Protein AF-A0A0S8FH98-F1 (afdb_monomer)

pLDDT: mean 78.61, std 20.21, range [34.41, 97.94]

Foldseek 3Di:
DDDDDDDDDDDDDDDDDDDDDPDDPDDPPPPPCPPVNVVVVVVVVVVVVVVVVVVVVVVVLVVQQVVLVVVVVVLVVVLVVLVVVLVVLVVVLVVLVVVLVVCVVVVVVVSNVVSVVVNVVSVVVNVVSVVVNVCSVPDDRRDRDDDPPPPDQLVVVLVVDDVLVSVLSVVCVVCRPDPVSVVQLVVQLVVCVVVVHDPSDPVSSVSSCVSSVVPPPDPDPDPDPVPCPVPPPPPDPDDPDDDDDPDDDDDPDDDPPDQDDDPVLCVVCVVVVHDSVVSSVVVVVCVVVVVDD

Radius of gyration: 42.99 Å; Cα contacts (8 Å, |Δi|>4): 123; chains: 1; bounding box: 102×107×110 Å

Structure (mmCIF, N/CA/C/O backbone):
data_AF-A0A0S8FH98-F1
#
_entry.id   AF-A0A0S8FH98-F1
#
loop_
_atom_site.group_PDB
_atom_site.id
_atom_site.type_symbol
_atom_site.label_atom_id
_atom_site.label_alt_id
_atom_site.label_comp_id
_atom_site.label_asym_id
_atom_site.label_entity_id
_atom_site.label_seq_id
_atom_site.pdbx_PDB_ins_code
_atom_site.Cartn_x
_atom_site.Cartn_y
_atom_site.Cartn_z
_atom_site.occupancy
_atom_site.B_iso_or_equiv
_atom_site.auth_seq_id
_atom_site.auth_comp_id
_atom_site.auth_asym_id
_atom_site.auth_atom_id
_atom_site.pdbx_PDB_model_num
ATOM 1 N N . MET A 1 1 ? -64.129 -45.964 -19.866 1.00 37.94 1 MET A N 1
ATOM 2 C CA . MET A 1 1 ? -64.693 -47.322 -19.752 1.00 37.94 1 MET A CA 1
ATOM 3 C C . MET A 1 1 ? -63.729 -48.129 -18.905 1.00 37.94 1 MET A C 1
ATOM 5 O O . MET A 1 1 ? -62.560 -48.126 -19.267 1.00 37.94 1 MET A O 1
ATOM 9 N N . SER A 1 2 ? -64.250 -48.740 -17.828 1.00 41.12 2 SER A N 1
ATOM 10 C CA . SER A 1 2 ? -63.750 -49.928 -17.091 1.00 41.12 2 SER A CA 1
ATOM 11 C C . SER A 1 2 ? -62.326 -49.856 -16.512 1.00 41.12 2 SER A C 1
ATOM 13 O O . SER A 1 2 ? -61.362 -49.784 -17.261 1.00 41.12 2 SER A O 1
ATOM 15 N N . ASP A 1 3 ? -62.140 -49.691 -15.200 1.00 40.44 3 ASP A N 1
ATOM 16 C CA . ASP A 1 3 ? -62.320 -50.664 -14.094 1.00 40.44 3 ASP A CA 1
ATOM 17 C C . ASP A 1 3 ? -61.461 -51.940 -14.184 1.00 40.44 3 ASP A C 1
ATOM 19 O O . ASP A 1 3 ? -61.439 -52.617 -15.211 1.00 40.44 3 ASP A O 1
ATOM 23 N N . THR A 1 4 ? -60.855 -52.242 -13.020 1.00 44.31 4 THR A N 1
ATOM 24 C CA . THR A 1 4 ? -60.548 -53.567 -12.433 1.00 44.31 4 THR A CA 1
ATOM 25 C C . THR A 1 4 ? -59.055 -53.916 -12.219 1.00 44.31 4 THR A C 1
ATOM 27 O O . THR A 1 4 ? -58.378 -54.425 -13.102 1.00 44.31 4 THR A O 1
ATOM 30 N N . GLU A 1 5 ? -58.585 -53.620 -10.991 1.00 42.84 5 GLU A N 1
ATOM 31 C CA . GLU A 1 5 ? -58.155 -54.596 -9.953 1.00 42.84 5 GLU A CA 1
ATOM 32 C C . GLU A 1 5 ? -56.956 -55.537 -10.232 1.00 42.84 5 GLU A C 1
ATOM 34 O O . GLU A 1 5 ? -56.989 -56.326 -11.167 1.00 42.84 5 GLU A O 1
ATOM 39 N N . ASN A 1 6 ? -55.927 -55.536 -9.358 1.00 36.91 6 ASN A N 1
ATOM 40 C CA . ASN A 1 6 ? -55.654 -56.622 -8.384 1.00 36.91 6 ASN A CA 1
ATOM 41 C C . ASN A 1 6 ? -54.270 -56.482 -7.674 1.00 36.91 6 ASN A C 1
ATOM 43 O O . ASN A 1 6 ? -53.225 -56.554 -8.308 1.00 36.91 6 ASN A O 1
ATOM 47 N N . LYS A 1 7 ? -54.346 -56.248 -6.353 1.00 45.75 7 LYS A N 1
ATOM 48 C CA . LYS A 1 7 ? -53.553 -56.658 -5.160 1.00 45.75 7 LYS A CA 1
ATOM 49 C C . LYS A 1 7 ? -52.044 -57.071 -5.230 1.00 45.75 7 LYS A C 1
ATOM 51 O O . LYS A 1 7 ? -51.648 -57.768 -6.155 1.00 45.75 7 LYS A O 1
ATOM 56 N N . PRO A 1 8 ? -51.226 -56.718 -4.198 1.00 45.81 8 PRO A N 1
ATOM 57 C CA . PRO A 1 8 ? -49.767 -56.914 -4.160 1.00 45.81 8 PRO A CA 1
ATOM 58 C C . PRO A 1 8 ? -49.320 -58.284 -3.612 1.00 45.81 8 PRO A C 1
ATOM 60 O O . PRO A 1 8 ? -49.999 -58.862 -2.761 1.00 45.81 8 PRO A O 1
ATOM 63 N N . GLU A 1 9 ? -48.156 -58.758 -4.072 1.00 43.66 9 GLU A N 1
ATOM 64 C CA . GLU A 1 9 ? -47.458 -59.952 -3.573 1.00 43.66 9 GLU A CA 1
ATOM 65 C C . GLU A 1 9 ? -46.461 -59.617 -2.451 1.00 43.66 9 GLU A C 1
ATOM 67 O O . GLU A 1 9 ? -45.757 -58.607 -2.490 1.00 43.66 9 GLU A O 1
ATOM 72 N N . ASP A 1 10 ? -46.465 -60.511 -1.460 1.00 37.62 10 ASP A N 1
ATOM 73 C CA . ASP A 1 10 ? -45.583 -60.642 -0.303 1.00 37.62 10 ASP A CA 1
ATOM 74 C C . ASP A 1 10 ? -44.093 -60.571 -0.653 1.00 37.62 10 ASP A C 1
ATOM 76 O O . ASP A 1 10 ? -43.633 -61.310 -1.524 1.00 37.62 10 ASP A O 1
ATOM 80 N N . ASP A 1 11 ? -43.318 -59.834 0.151 1.00 41.84 11 ASP A N 1
ATOM 81 C CA . ASP A 1 11 ? -41.898 -60.136 0.314 1.00 41.84 11 ASP A CA 1
ATOM 82 C C . ASP A 1 11 ? -41.536 -60.301 1.792 1.00 41.84 11 ASP A C 1
ATOM 84 O O . ASP A 1 11 ? -41.971 -59.558 2.677 1.00 41.84 11 ASP A O 1
ATOM 88 N N . LYS A 1 12 ? -40.823 -61.394 2.042 1.00 43.94 12 LYS A N 1
ATOM 89 C CA . LYS A 1 12 ? -40.701 -62.076 3.327 1.00 43.94 12 LYS A CA 1
ATOM 90 C C . LYS A 1 12 ? -39.620 -61.434 4.189 1.00 43.94 12 LYS A C 1
ATOM 92 O O . LYS A 1 12 ? -38.544 -61.083 3.723 1.00 43.94 12 LYS A O 1
ATOM 97 N N . ILE A 1 13 ? -39.929 -61.328 5.476 1.00 39.38 13 ILE A N 1
ATOM 98 C CA . ILE A 1 13 ? -39.031 -60.883 6.540 1.00 39.38 13 ILE A CA 1
ATOM 99 C C . ILE A 1 13 ? -38.151 -62.073 6.940 1.00 39.38 13 ILE A C 1
ATOM 101 O O . ILE A 1 13 ? -38.664 -63.066 7.460 1.00 39.38 13 ILE A O 1
ATOM 105 N N . ASP A 1 14 ? -36.843 -61.964 6.719 1.00 42.78 14 ASP A N 1
ATOM 106 C CA . ASP A 1 14 ? -35.858 -62.893 7.276 1.00 42.78 14 ASP A CA 1
ATOM 107 C C . ASP A 1 14 ? -35.667 -62.654 8.793 1.00 42.78 14 ASP A C 1
ATOM 109 O O . ASP A 1 14 ? -35.713 -61.508 9.259 1.00 42.78 14 ASP A O 1
ATOM 113 N N . PRO A 1 15 ? -35.477 -63.717 9.598 1.00 44.03 15 PRO A N 1
ATOM 114 C CA . PRO A 1 15 ? -35.524 -63.652 11.056 1.00 44.03 15 PRO A CA 1
ATOM 115 C C . PRO A 1 15 ? -34.200 -63.161 11.656 1.00 44.03 15 PRO A C 1
ATOM 117 O O . PRO A 1 15 ? -33.148 -63.767 11.468 1.00 44.03 15 PRO A O 1
ATOM 120 N N . VAL A 1 16 ? -34.257 -62.087 12.447 1.00 44.94 16 VAL A N 1
ATOM 121 C CA . VAL A 1 16 ? -33.114 -61.606 13.236 1.00 44.94 16 VAL A CA 1
ATOM 122 C C . VAL A 1 16 ? -32.945 -62.487 14.478 1.00 44.94 16 VAL A C 1
ATOM 124 O O . VAL A 1 16 ? -33.788 -62.493 15.376 1.00 44.94 16 VAL A O 1
ATOM 127 N N . GLU A 1 17 ? -31.840 -63.231 14.517 1.00 41.94 17 GLU A N 1
ATOM 128 C CA . GLU A 1 17 ? -31.342 -63.969 15.680 1.00 41.94 17 GLU A CA 1
ATOM 129 C C . GLU A 1 17 ? -31.092 -63.024 16.868 1.00 41.94 17 GLU A C 1
ATOM 131 O O . GLU A 1 17 ? -30.255 -62.122 16.820 1.00 41.94 17 GLU A O 1
ATOM 136 N N . VAL A 1 18 ? -31.808 -63.258 17.970 1.00 41.22 18 VAL A N 1
ATOM 137 C CA . VAL A 1 18 ? -31.573 -62.601 19.260 1.00 41.22 18 VAL A CA 1
ATOM 138 C C . VAL A 1 18 ? -30.443 -63.337 19.976 1.00 41.22 18 VAL A C 1
ATOM 140 O O . VAL A 1 18 ? -30.664 -64.347 20.645 1.00 41.22 18 VAL A O 1
ATOM 143 N N . VAL A 1 19 ? -29.222 -62.816 19.861 1.00 39.47 19 VAL A N 1
ATOM 144 C CA . VAL A 1 19 ? -28.108 -63.212 20.727 1.00 39.47 19 VAL A CA 1
ATOM 145 C C . VAL A 1 19 ? -28.300 -62.540 22.088 1.00 39.47 19 VAL A C 1
ATOM 147 O O . VAL A 1 19 ? -28.151 -61.328 22.234 1.00 39.47 19 VAL A O 1
ATOM 150 N N . LYS A 1 20 ? -28.643 -63.345 23.100 1.00 44.16 20 LYS A N 1
ATOM 151 C CA . LYS A 1 20 ? -28.487 -62.992 24.515 1.00 44.16 20 LYS A CA 1
ATOM 152 C C . LYS A 1 20 ? -26.999 -62.777 24.803 1.00 44.16 20 LYS A C 1
ATOM 154 O O . LYS A 1 20 ? -26.243 -63.742 24.831 1.00 44.16 20 LYS A O 1
ATOM 159 N N . ALA A 1 21 ? -26.611 -61.534 25.056 1.00 37.72 21 ALA A N 1
ATOM 160 C CA . ALA A 1 21 ? -25.396 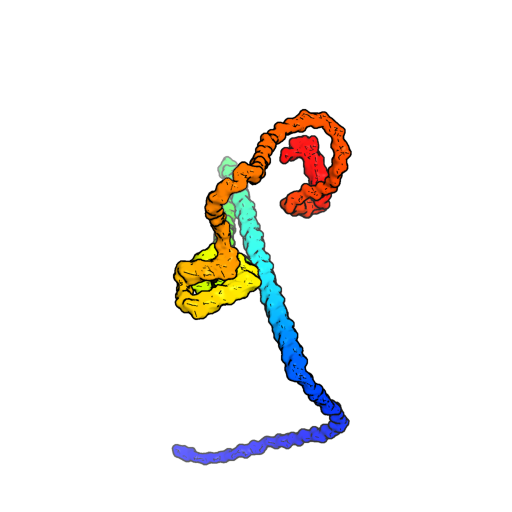-61.208 25.788 1.00 37.72 21 ALA A CA 1
ATOM 161 C C . ALA A 1 21 ? -25.809 -60.746 27.191 1.00 37.72 21 ALA A C 1
ATOM 163 O O . ALA A 1 21 ? -26.320 -59.643 27.386 1.00 37.72 21 ALA A O 1
ATOM 164 N N . GLU A 1 22 ? -25.658 -61.658 28.146 1.00 45.59 22 GLU A N 1
ATOM 165 C CA . GLU A 1 22 ? -25.535 -61.351 29.564 1.00 45.59 22 GLU A CA 1
ATOM 166 C C . GLU A 1 22 ? -24.230 -60.570 29.760 1.00 45.59 22 GLU A C 1
ATOM 168 O O . GLU A 1 22 ? -23.154 -61.132 29.609 1.00 45.59 22 GLU A O 1
ATOM 173 N N . ASP A 1 23 ? -24.333 -59.263 29.986 1.00 42.78 23 ASP A N 1
ATOM 174 C CA . ASP A 1 23 ? -23.581 -58.529 31.012 1.00 42.78 23 ASP A CA 1
ATOM 175 C C . ASP A 1 23 ? -24.024 -57.065 30.955 1.00 42.78 23 ASP A C 1
ATOM 177 O O . ASP A 1 23 ? -23.679 -56.296 30.056 1.00 42.78 23 ASP A O 1
ATOM 181 N N . ALA A 1 24 ? -24.873 -56.693 31.907 1.00 41.06 24 ALA A N 1
ATOM 182 C CA . ALA A 1 24 ? -25.252 -55.311 32.124 1.00 41.06 24 ALA A CA 1
ATOM 183 C C . ALA A 1 24 ? -24.070 -54.587 32.786 1.00 41.06 24 ALA A C 1
ATOM 185 O O . ALA A 1 24 ? -23.707 -54.967 33.902 1.00 41.06 24 ALA A O 1
ATOM 186 N N . PRO A 1 25 ? -23.499 -53.521 32.193 1.00 44.94 25 PRO A N 1
ATOM 187 C CA . PRO A 1 25 ? -22.762 -52.576 33.000 1.00 44.94 25 PRO A CA 1
ATOM 188 C C . PRO A 1 25 ? -23.797 -51.877 33.884 1.00 44.94 25 PRO A C 1
ATOM 190 O O . PRO A 1 25 ? -24.717 -51.204 33.417 1.00 44.94 25 PRO A O 1
ATOM 193 N N . GLU A 1 26 ? -23.690 -52.196 35.168 1.00 44.72 26 GLU A N 1
ATOM 194 C CA . GLU A 1 26 ? -23.979 -51.357 36.318 1.00 44.72 26 GLU A CA 1
ATOM 195 C C . GLU A 1 26 ? -24.535 -49.980 35.947 1.00 44.72 26 GLU A C 1
ATOM 197 O O . GLU A 1 26 ? -23.866 -49.158 35.320 1.00 44.72 26 GLU A O 1
ATOM 202 N N . LYS A 1 27 ? -25.799 -49.763 36.332 1.00 46.88 27 LYS A N 1
ATOM 203 C CA . LYS A 1 27 ? -26.500 -48.483 36.269 1.00 46.88 27 LYS A CA 1
ATOM 204 C C . LYS A 1 27 ? -25.519 -47.377 36.646 1.00 46.88 27 LYS A C 1
ATOM 206 O O . LYS A 1 27 ? -25.188 -47.249 37.823 1.00 46.88 27 LYS A O 1
ATOM 211 N N . ALA A 1 28 ? -25.084 -46.602 35.654 1.00 47.84 28 ALA A N 1
ATOM 212 C CA . ALA A 1 28 ? -24.413 -45.340 35.887 1.00 47.84 28 ALA A CA 1
ATOM 213 C C . ALA A 1 28 ? -25.337 -44.552 36.812 1.00 47.84 28 ALA A C 1
ATOM 215 O O . ALA A 1 28 ? -26.445 -44.169 36.423 1.00 47.84 28 ALA A O 1
ATOM 216 N N . GLN A 1 29 ? -24.930 -44.448 38.074 1.00 47.06 29 GLN A N 1
ATOM 217 C CA . GLN A 1 29 ? -25.565 -43.578 39.037 1.00 47.06 29 GLN A CA 1
ATOM 218 C C . GLN A 1 29 ? -25.528 -42.207 38.376 1.00 47.06 29 GLN A C 1
ATOM 220 O O . GLN A 1 29 ? -24.464 -41.674 38.071 1.00 47.06 29 GLN A O 1
ATOM 225 N N . ILE A 1 30 ? -26.707 -41.701 38.019 1.00 56.62 30 ILE A N 1
ATOM 226 C CA . ILE A 1 30 ? -26.862 -40.300 37.674 1.00 56.62 30 ILE A CA 1
ATOM 227 C C . ILE A 1 30 ? -26.674 -39.617 39.019 1.00 56.62 30 ILE A C 1
ATOM 229 O O . ILE A 1 30 ? -27.639 -39.437 39.763 1.00 56.62 30 ILE A O 1
ATOM 233 N N . ASP A 1 31 ? -25.414 -39.380 39.378 1.00 55.09 31 ASP A N 1
ATOM 234 C CA . ASP A 1 31 ? -25.067 -38.550 40.511 1.00 55.09 31 ASP A CA 1
ATOM 235 C C . ASP A 1 31 ? -25.815 -37.249 40.274 1.00 55.09 31 ASP A C 1
ATOM 237 O O . ASP A 1 31 ? -25.652 -36.586 39.244 1.00 55.09 31 ASP A O 1
ATOM 241 N N . ALA A 1 32 ? -26.762 -36.971 41.163 1.00 56.06 32 ALA A N 1
ATOM 242 C CA . ALA A 1 32 ? -27.519 -35.743 41.150 1.00 56.06 32 ALA A CA 1
ATOM 243 C C . ALA A 1 32 ? -26.522 -34.626 41.458 1.00 56.06 32 ALA A C 1
ATOM 245 O O . ALA A 1 32 ? -26.337 -34.266 42.615 1.00 56.06 32 ALA A O 1
ATOM 246 N N . ILE A 1 33 ? -25.837 -34.139 40.419 1.00 58.22 33 ILE A N 1
ATOM 247 C CA . ILE A 1 33 ? -25.035 -32.923 40.468 1.00 58.22 33 ILE A CA 1
ATOM 248 C C . ILE A 1 33 ? -25.967 -31.879 41.072 1.00 58.22 33 ILE A C 1
ATOM 250 O O . ILE A 1 33 ? -27.055 -31.643 40.527 1.00 58.22 33 ILE A O 1
ATOM 254 N N . GLU A 1 34 ? -25.601 -31.323 42.228 1.00 63.88 34 GLU A N 1
ATOM 255 C CA . GLU A 1 34 ? -26.437 -30.318 42.866 1.00 63.88 34 GLU A CA 1
ATOM 256 C C . GLU A 1 34 ? -26.722 -29.214 41.835 1.00 63.88 34 GLU A C 1
ATOM 258 O O . GLU A 1 34 ? -25.822 -28.819 41.086 1.00 63.88 34 GLU A O 1
ATOM 263 N N . PRO A 1 35 ? -27.968 -28.720 41.727 1.00 66.88 35 PRO A N 1
ATOM 264 C CA . PRO A 1 35 ? -28.340 -27.778 40.676 1.00 66.88 35 PRO A CA 1
ATOM 265 C C . PRO A 1 35 ? -27.438 -26.533 40.657 1.00 66.88 35 PRO A C 1
ATOM 267 O O . PRO A 1 35 ? -27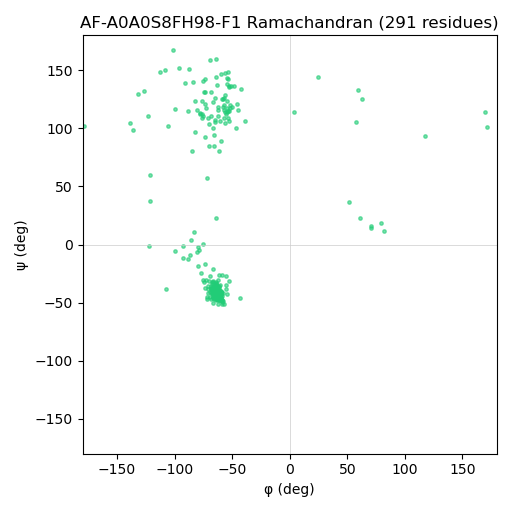.221 -25.965 39.590 1.00 66.88 35 PRO A O 1
ATOM 270 N N . GLU A 1 36 ? -26.847 -26.144 41.791 1.00 67.31 36 GLU A N 1
ATOM 271 C CA . GLU A 1 36 ? -25.834 -25.085 41.850 1.00 67.31 36 GLU A CA 1
ATOM 272 C C . GLU A 1 36 ? -24.482 -25.471 41.227 1.00 67.31 36 GLU A C 1
ATOM 274 O O . GLU A 1 36 ? -23.918 -24.657 40.491 1.00 67.31 36 GLU A O 1
ATOM 279 N N . GLU A 1 37 ? -23.975 -26.687 41.446 1.00 76.12 37 GLU A N 1
ATOM 280 C CA . GLU A 1 37 ? -22.726 -27.175 40.839 1.00 76.12 37 GLU A CA 1
ATOM 281 C C . GLU A 1 37 ? -22.873 -27.351 39.322 1.00 76.12 37 GLU A C 1
ATOM 283 O O . GLU A 1 37 ? -22.010 -26.919 38.554 1.00 76.12 37 GLU A O 1
ATOM 288 N N . GLY A 1 38 ? -24.022 -27.861 38.865 1.00 76.81 38 GLY A N 1
ATOM 289 C CA . GLY A 1 38 ? -24.325 -27.993 37.437 1.00 76.81 38 GLY A CA 1
ATOM 290 C C . GLY A 1 38 ? -24.412 -26.637 36.729 1.00 76.81 38 GLY A C 1
ATOM 291 O O . GLY A 1 38 ? -23.926 -26.475 35.609 1.00 76.81 38 GLY A O 1
ATOM 292 N N . ILE A 1 39 ? -24.962 -25.613 37.393 1.00 83.62 39 ILE A N 1
ATOM 293 C CA . ILE A 1 39 ? -24.997 -24.240 36.864 1.00 83.62 39 ILE A CA 1
ATOM 294 C C . ILE A 1 39 ? -23.587 -23.636 36.791 1.00 83.62 39 ILE A C 1
ATOM 296 O O . ILE A 1 39 ? -23.286 -22.909 35.840 1.00 83.62 39 ILE A O 1
ATOM 300 N N . GLN A 1 40 ? -22.718 -23.902 37.768 1.00 85.38 40 GLN A N 1
ATOM 301 C CA . GLN A 1 40 ? -21.334 -23.415 37.752 1.00 85.38 40 GLN A CA 1
ATOM 302 C C . GLN A 1 40 ? -20.513 -24.069 36.636 1.00 85.38 40 GLN A C 1
ATOM 304 O O . GLN A 1 40 ? -19.815 -23.366 35.902 1.00 85.38 40 GLN A O 1
ATOM 309 N N . GLU A 1 41 ? -20.657 -25.378 36.435 1.00 87.75 41 GLU A N 1
ATOM 310 C CA . GLU A 1 41 ? -19.988 -26.094 35.347 1.00 87.75 41 GLU A CA 1
ATOM 311 C C . GLU A 1 41 ? -20.465 -25.604 33.969 1.00 87.75 41 GLU A C 1
ATOM 313 O O . GLU A 1 41 ? -19.659 -25.384 33.063 1.00 87.75 41 GLU A O 1
ATOM 318 N N . LEU A 1 42 ? -21.769 -25.349 33.811 1.00 87.31 42 LEU A N 1
ATOM 319 C CA . LEU A 1 42 ? -22.328 -24.775 32.584 1.00 87.31 42 LEU A CA 1
ATOM 320 C C . LEU A 1 42 ? -21.826 -23.350 32.321 1.00 87.31 42 LEU A C 1
ATOM 322 O O . LEU A 1 42 ? -21.535 -23.013 31.172 1.00 87.31 42 LEU A O 1
ATOM 326 N N . LYS A 1 43 ? -21.685 -22.517 33.360 1.00 91.19 43 LYS A N 1
ATOM 327 C CA . LYS A 1 43 ? -21.084 -21.177 33.236 1.00 91.19 43 LYS A CA 1
ATOM 328 C C . LYS A 1 43 ? -19.633 -21.263 32.775 1.00 91.19 43 LYS A C 1
ATOM 330 O O . LYS A 1 43 ? -19.256 -20.540 31.858 1.00 91.19 43 LYS A O 1
ATOM 335 N N . LEU A 1 44 ? -18.856 -22.174 33.357 1.00 93.19 44 LEU A N 1
ATOM 336 C CA . LEU A 1 44 ? -17.456 -22.387 33.000 1.00 93.19 44 LEU A CA 1
ATOM 337 C C . LEU A 1 44 ? -17.310 -22.893 31.558 1.00 93.19 44 LEU A C 1
ATOM 339 O O . LEU A 1 44 ? -16.509 -22.346 30.803 1.00 93.19 44 LEU A O 1
ATOM 343 N N . LYS A 1 45 ? -18.136 -23.857 31.134 1.00 92.69 45 LYS A N 1
ATOM 344 C CA . LYS A 1 45 ? -18.188 -24.322 29.735 1.00 92.69 45 LYS A CA 1
ATOM 345 C C . LYS A 1 45 ? -18.563 -23.194 28.771 1.00 92.69 45 LYS A C 1
ATOM 347 O O . LYS A 1 45 ? -17.954 -23.054 27.716 1.00 92.69 45 LYS A O 1
ATOM 352 N N . LEU A 1 46 ? -19.533 -22.356 29.135 1.00 93.69 46 LEU A N 1
ATOM 353 C CA . LEU A 1 46 ? -19.961 -21.224 28.311 1.00 93.69 46 LEU A CA 1
ATOM 354 C C . LEU A 1 46 ? -18.881 -20.139 28.204 1.00 93.69 46 LEU A C 1
ATOM 356 O O . LEU A 1 46 ? -18.714 -19.534 27.145 1.00 93.69 46 LEU A O 1
ATOM 360 N N . GLU A 1 47 ? -18.137 -19.889 29.276 1.00 93.12 47 GLU A N 1
ATOM 361 C CA . GLU A 1 47 ? -17.016 -18.954 29.267 1.00 93.12 47 GLU A CA 1
ATOM 362 C C . GLU A 1 47 ? -15.843 -19.488 28.438 1.00 93.12 47 GLU A C 1
ATOM 364 O O . GLU A 1 47 ? -15.292 -18.751 27.624 1.00 93.12 47 GLU A O 1
ATOM 369 N N . GLN A 1 48 ? -15.536 -20.783 28.541 1.00 94.12 48 GLN A N 1
ATOM 370 C CA . GLN A 1 48 ? -14.554 -21.448 27.680 1.00 94.12 48 GLN A CA 1
ATOM 371 C C . GLN A 1 48 ? -14.939 -21.370 26.199 1.00 94.12 48 GLN A C 1
ATOM 373 O O . GLN A 1 48 ? -14.112 -20.982 25.380 1.00 94.12 48 GLN A O 1
ATOM 378 N N . GLU A 1 49 ? -16.197 -21.650 25.853 1.00 92.94 49 GLU A N 1
ATOM 379 C CA . GLU A 1 49 ? -16.719 -21.500 24.488 1.00 92.94 49 GLU A CA 1
ATOM 380 C C . GLU A 1 49 ? -16.611 -20.054 23.981 1.00 92.94 49 GLU A C 1
ATOM 382 O O . GLU A 1 49 ? -16.214 -19.809 22.840 1.00 92.94 49 GLU A O 1
ATOM 387 N N . ARG A 1 50 ? -16.918 -19.064 24.829 1.00 93.38 50 ARG A N 1
ATOM 388 C CA . ARG A 1 50 ? -16.753 -17.643 24.481 1.00 93.38 50 ARG A CA 1
ATOM 389 C C . ARG A 1 50 ? -15.294 -17.290 24.231 1.00 93.38 50 ARG A C 1
ATOM 391 O O . ARG A 1 50 ? -14.999 -16.645 23.229 1.00 93.38 50 ARG A O 1
ATOM 398 N N . MET A 1 51 ? -14.393 -17.721 25.107 1.00 93.69 51 MET A N 1
ATOM 399 C CA . MET A 1 51 ? -12.961 -17.473 24.957 1.00 93.69 51 MET A CA 1
ATOM 400 C C . MET A 1 51 ? -12.407 -18.154 23.707 1.00 93.69 51 MET A C 1
ATOM 402 O O . MET A 1 51 ? -11.693 -17.510 22.942 1.00 93.69 51 MET A O 1
ATOM 406 N N . ALA A 1 52 ? -12.810 -19.397 23.441 1.00 94.44 52 ALA A N 1
ATOM 407 C CA . ALA A 1 52 ? -12.441 -20.124 22.233 1.00 94.44 52 ALA A CA 1
ATOM 408 C C . ALA A 1 52 ? -12.931 -19.407 20.965 1.00 94.44 52 ALA A C 1
ATOM 410 O O . ALA A 1 52 ? -12.179 -19.275 20.001 1.00 94.44 52 ALA A O 1
ATOM 411 N N . ARG A 1 53 ? -14.159 -18.871 20.966 1.00 93.00 53 ARG A N 1
ATOM 412 C CA . ARG A 1 53 ? -14.682 -18.069 19.847 1.00 93.00 53 ARG A CA 1
ATOM 413 C C . ARG A 1 53 ? -13.909 -16.770 19.644 1.00 93.00 53 ARG A C 1
ATOM 415 O O . ARG A 1 53 ? -13.558 -16.459 18.511 1.00 93.00 53 ARG A O 1
ATOM 422 N N . ILE A 1 54 ? -13.626 -16.036 20.721 1.00 92.94 54 ILE A N 1
ATOM 423 C CA . ILE A 1 54 ? -12.849 -14.789 20.664 1.00 92.94 54 ILE A CA 1
ATOM 424 C C . ILE A 1 54 ? -11.437 -15.068 20.142 1.00 92.94 54 ILE A C 1
ATOM 426 O O . ILE A 1 54 ? -10.914 -14.315 19.322 1.00 92.94 54 ILE A O 1
ATOM 430 N N . GLU A 1 55 ? -10.810 -16.154 20.592 1.00 93.19 55 GLU A N 1
ATOM 431 C CA . GLU A 1 55 ? -9.487 -16.548 20.126 1.00 93.19 55 GLU A CA 1
ATOM 432 C C . GLU A 1 55 ? -9.506 -16.957 18.652 1.00 93.19 55 GLU A C 1
ATOM 434 O O . GLU A 1 55 ? -8.673 -16.472 17.885 1.00 93.19 55 GLU A O 1
ATOM 439 N N . ALA A 1 56 ? -10.479 -17.767 18.232 1.00 94.12 56 ALA A N 1
ATOM 440 C CA . ALA A 1 56 ? -10.649 -18.157 16.837 1.00 94.12 56 ALA A CA 1
ATOM 441 C C . ALA A 1 56 ? -10.879 -16.940 15.928 1.00 94.12 56 ALA A C 1
ATOM 443 O O . ALA A 1 56 ? -10.258 -16.835 14.872 1.00 94.12 56 ALA A O 1
ATOM 444 N N . GLU A 1 57 ? -11.707 -15.979 16.348 1.00 91.50 57 GLU A N 1
ATOM 445 C CA . GLU A 1 57 ? -11.924 -14.726 15.618 1.00 91.50 57 GLU A CA 1
ATOM 446 C C . GLU A 1 57 ? -10.635 -13.901 15.529 1.00 91.50 57 GLU A C 1
ATOM 448 O O . GLU A 1 57 ? -10.266 -13.412 14.458 1.00 91.50 57 GLU A O 1
ATOM 453 N N . LYS A 1 58 ? -9.899 -13.788 16.639 1.00 91.50 58 LYS A N 1
ATOM 454 C CA . LYS A 1 58 ? -8.620 -13.076 16.683 1.00 91.50 58 LYS A CA 1
ATOM 455 C C . LYS A 1 58 ? -7.597 -13.719 15.745 1.00 91.50 58 LYS A C 1
ATOM 457 O O . LYS A 1 58 ? -6.926 -13.003 15.002 1.00 91.50 58 LYS A O 1
ATOM 462 N N . GLN A 1 59 ? -7.483 -15.046 15.758 1.00 92.62 59 GLN A N 1
ATOM 463 C CA . GLN A 1 59 ? -6.589 -15.795 14.875 1.00 92.62 59 GLN A CA 1
ATOM 464 C C . GLN A 1 59 ? -7.006 -15.651 13.407 1.00 92.62 59 GLN A C 1
ATOM 466 O O . GLN A 1 59 ? -6.157 -15.367 12.563 1.00 92.62 59 GLN A O 1
ATOM 471 N N . ALA A 1 60 ? -8.303 -15.754 13.101 1.00 92.31 60 ALA A N 1
ATOM 472 C CA . ALA A 1 60 ? -8.828 -15.554 11.753 1.00 92.31 60 ALA A CA 1
ATOM 473 C C . ALA A 1 60 ? -8.532 -14.140 11.232 1.00 92.31 60 ALA A C 1
ATOM 475 O O . ALA A 1 60 ? -8.084 -13.979 10.097 1.00 92.31 60 ALA A O 1
ATOM 476 N N . LYS A 1 61 ? -8.699 -13.113 12.074 1.00 91.19 61 LYS A N 1
ATOM 477 C CA . LYS A 1 61 ? -8.367 -11.728 11.726 1.00 91.19 61 LYS A CA 1
ATOM 478 C C . LYS A 1 61 ? -6.870 -11.532 11.492 1.00 91.19 61 LYS A C 1
ATOM 480 O O . LYS A 1 61 ? -6.491 -10.862 10.534 1.00 91.19 61 LYS A O 1
ATOM 485 N N . MET A 1 62 ? -6.016 -12.122 12.331 1.00 91.19 62 MET A N 1
ATOM 486 C CA . MET A 1 62 ? -4.568 -12.087 12.109 1.00 91.19 62 MET A CA 1
ATOM 487 C C . MET A 1 62 ? -4.196 -12.753 10.786 1.00 91.19 62 MET A C 1
ATOM 489 O O . MET A 1 62 ? -3.480 -12.147 9.999 1.00 91.19 62 MET A O 1
ATOM 493 N N . ALA A 1 63 ? -4.724 -13.948 10.514 1.00 92.69 63 ALA A N 1
ATOM 494 C CA . ALA A 1 63 ? -4.477 -14.670 9.269 1.00 92.69 63 ALA A CA 1
ATOM 495 C C . ALA A 1 63 ? -4.968 -13.894 8.036 1.00 92.69 63 ALA A C 1
ATOM 497 O O . ALA A 1 63 ? -4.305 -13.880 7.002 1.00 92.69 63 ALA A O 1
ATOM 498 N N . TYR A 1 64 ? -6.113 -13.216 8.142 1.00 92.38 64 TYR A N 1
ATOM 499 C CA . TYR A 1 64 ? -6.609 -12.345 7.081 1.00 92.38 64 TYR A CA 1
ATOM 500 C C . TYR A 1 64 ? -5.669 -11.160 6.833 1.00 92.38 64 TYR A C 1
ATOM 502 O O . TYR A 1 64 ? -5.319 -10.884 5.687 1.00 92.38 64 TYR A O 1
ATOM 510 N N . ASN A 1 65 ? -5.237 -10.480 7.897 1.00 91.62 65 ASN A N 1
ATOM 511 C CA . ASN A 1 65 ? -4.355 -9.321 7.790 1.00 91.62 65 ASN A CA 1
ATOM 512 C C . ASN A 1 65 ? -2.987 -9.699 7.211 1.00 91.62 65 ASN A C 1
ATOM 514 O O . ASN A 1 65 ? -2.528 -9.040 6.282 1.00 91.62 65 ASN A O 1
ATOM 518 N N . THR A 1 66 ? -2.381 -10.796 7.670 1.00 92.75 66 THR A N 1
ATOM 519 C CA . THR A 1 66 ? -1.102 -11.271 7.121 1.00 92.75 66 THR A CA 1
ATOM 520 C C . THR A 1 66 ? -1.237 -11.693 5.659 1.00 92.75 66 THR A C 1
ATOM 522 O O . THR A 1 66 ? -0.373 -11.380 4.842 1.00 92.75 66 THR A O 1
ATOM 525 N N . ALA A 1 67 ? -2.342 -12.345 5.283 1.00 93.88 67 ALA A N 1
ATOM 526 C CA . ALA A 1 67 ? -2.612 -12.685 3.889 1.00 93.88 67 ALA A CA 1
ATOM 527 C C . ALA A 1 67 ? -2.838 -11.441 3.011 1.00 93.88 67 ALA A C 1
ATOM 529 O O . ALA A 1 67 ? -2.436 -11.432 1.846 1.00 93.88 67 ALA A O 1
ATOM 530 N N . ALA A 1 68 ? -3.480 -10.398 3.541 1.00 93.06 68 ALA A N 1
ATOM 531 C CA . ALA A 1 68 ? -3.671 -9.127 2.848 1.00 93.06 68 ALA A CA 1
ATOM 532 C C . ALA A 1 68 ? -2.335 -8.405 2.619 1.00 93.06 68 ALA A C 1
ATOM 534 O O . ALA A 1 68 ? -2.049 -7.988 1.497 1.00 93.06 68 ALA A O 1
ATOM 535 N N . GLU A 1 69 ? -1.498 -8.315 3.653 1.00 92.75 69 GLU A N 1
ATOM 536 C CA . GLU A 1 69 ? -0.156 -7.730 3.582 1.00 92.75 69 GLU A CA 1
ATOM 537 C C . GLU A 1 69 ? 0.724 -8.464 2.568 1.00 92.75 69 GLU A C 1
ATOM 539 O O . GLU A 1 69 ? 1.254 -7.831 1.656 1.00 92.75 69 GLU A O 1
ATOM 544 N N . ALA A 1 70 ? 0.787 -9.798 2.642 1.00 94.56 70 ALA A N 1
ATOM 545 C CA . ALA A 1 70 ? 1.563 -10.609 1.706 1.00 94.56 70 ALA A CA 1
ATOM 546 C C . ALA A 1 70 ? 1.105 -10.417 0.250 1.00 94.56 70 ALA A C 1
ATOM 548 O O . ALA A 1 70 ? 1.921 -10.321 -0.666 1.00 94.56 70 ALA A O 1
ATOM 549 N N . LYS A 1 71 ? -0.209 -10.319 0.009 1.00 93.81 71 LYS A N 1
ATOM 550 C CA . LYS A 1 71 ? -0.739 -10.042 -1.335 1.00 93.81 71 LYS A CA 1
ATOM 551 C C . LYS A 1 71 ? -0.337 -8.657 -1.840 1.00 93.81 71 LYS A C 1
ATOM 553 O O . LYS A 1 71 ? 0.014 -8.531 -3.013 1.00 93.81 71 LYS A O 1
ATOM 558 N N . ASN A 1 72 ? -0.368 -7.642 -0.980 1.00 94.38 72 ASN A N 1
ATOM 559 C CA . ASN A 1 72 ? 0.057 -6.291 -1.341 1.00 94.38 72 ASN A CA 1
ATOM 560 C C . ASN A 1 72 ? 1.568 -6.236 -1.629 1.00 94.38 72 ASN A C 1
ATOM 562 O O . ASN A 1 72 ? 1.976 -5.611 -2.604 1.00 94.38 72 ASN A O 1
ATOM 566 N N . GLU A 1 73 ? 2.391 -6.938 -0.847 1.00 94.12 73 GLU A N 1
ATOM 567 C CA . GLU A 1 73 ? 3.839 -7.031 -1.073 1.00 94.12 73 GLU A CA 1
ATOM 568 C C . GLU A 1 73 ? 4.166 -7.690 -2.421 1.00 94.12 73 GLU A C 1
ATOM 570 O O . GLU A 1 73 ? 5.011 -7.199 -3.175 1.00 94.12 73 GLU A O 1
ATOM 575 N N . VAL A 1 74 ? 3.455 -8.765 -2.779 1.00 95.19 74 VAL A N 1
ATOM 576 C CA . VAL A 1 74 ? 3.589 -9.405 -4.096 1.00 95.19 74 VAL A CA 1
ATOM 577 C C . VAL A 1 74 ? 3.202 -8.437 -5.217 1.00 95.19 74 VAL A C 1
ATOM 579 O O . VAL A 1 74 ? 3.912 -8.354 -6.220 1.00 95.19 74 VAL A O 1
ATOM 582 N N . GLN A 1 75 ? 2.110 -7.680 -5.065 1.00 93.88 75 GLN A N 1
ATOM 583 C CA . GLN A 1 75 ? 1.709 -6.664 -6.047 1.00 93.88 75 GLN A CA 1
ATOM 584 C C . GLN A 1 75 ? 2.781 -5.579 -6.217 1.00 93.88 75 GLN A C 1
ATOM 586 O O . GLN A 1 75 ? 3.136 -5.243 -7.349 1.00 93.88 75 GLN A O 1
ATOM 591 N N . ASP A 1 76 ? 3.332 -5.068 -5.116 1.00 94.81 76 ASP A N 1
ATOM 592 C CA . ASP A 1 76 ? 4.371 -4.038 -5.147 1.00 94.81 76 ASP A CA 1
ATOM 593 C C . ASP A 1 76 ? 5.681 -4.571 -5.754 1.00 94.81 76 ASP A C 1
ATOM 595 O O . ASP A 1 76 ? 6.304 -3.894 -6.578 1.00 94.81 76 ASP A O 1
ATOM 599 N N . THR A 1 77 ? 6.060 -5.813 -5.444 1.00 96.25 77 THR A N 1
ATOM 600 C CA . THR A 1 77 ? 7.225 -6.483 -6.046 1.00 96.25 77 THR A CA 1
ATOM 601 C C . THR A 1 77 ? 7.040 -6.668 -7.552 1.00 96.25 77 THR A C 1
ATOM 603 O O . THR A 1 77 ? 7.918 -6.313 -8.340 1.00 96.25 77 THR A O 1
ATOM 606 N N . ASN A 1 78 ? 5.872 -7.155 -7.981 1.00 94.69 78 ASN A N 1
ATOM 607 C CA . ASN A 1 78 ? 5.546 -7.319 -9.399 1.00 94.69 78 ASN A CA 1
ATOM 608 C C . ASN A 1 78 ? 5.581 -5.980 -10.146 1.00 94.69 78 ASN A C 1
ATOM 610 O O . ASN A 1 78 ? 6.109 -5.894 -11.258 1.00 94.69 78 ASN A O 1
ATOM 614 N N . LEU A 1 79 ? 5.088 -4.911 -9.518 1.00 96.69 79 LEU A N 1
ATOM 615 C CA . LEU A 1 79 ? 5.153 -3.565 -10.073 1.00 96.69 79 LEU A CA 1
ATOM 616 C C . LEU A 1 79 ? 6.601 -3.086 -10.251 1.00 96.69 79 LEU A C 1
ATOM 618 O O . LEU A 1 79 ? 6.929 -2.511 -11.292 1.00 96.69 79 LEU 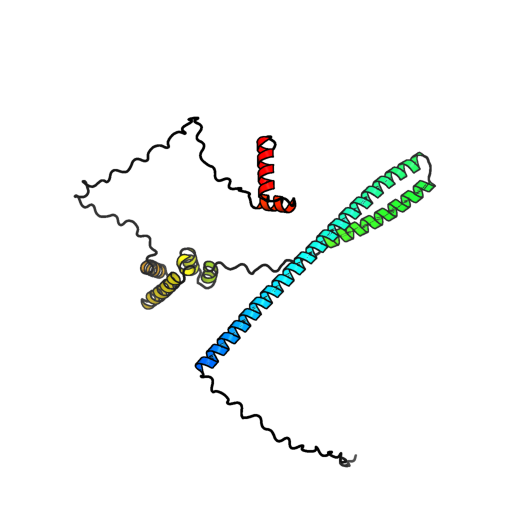A O 1
ATOM 622 N N . GLN A 1 80 ? 7.475 -3.325 -9.271 1.00 96.44 80 GLN A N 1
ATOM 623 C CA . GLN A 1 80 ? 8.897 -2.983 -9.375 1.00 96.44 80 GLN A CA 1
ATOM 624 C C . GLN A 1 80 ? 9.597 -3.771 -10.487 1.00 96.44 80 GLN A C 1
ATOM 626 O O . GLN A 1 80 ? 10.349 -3.185 -11.268 1.00 96.44 80 GLN A O 1
ATOM 631 N N . LEU A 1 81 ? 9.315 -5.070 -10.614 1.00 96.88 81 LEU A N 1
ATOM 632 C CA . LEU A 1 81 ? 9.865 -5.906 -11.684 1.00 96.88 81 LEU A CA 1
ATOM 633 C C . LEU A 1 81 ? 9.481 -5.373 -13.069 1.00 96.88 81 LEU A C 1
ATOM 635 O O . LEU A 1 81 ? 10.343 -5.247 -13.940 1.00 96.88 81 LEU A O 1
ATOM 639 N N . VAL A 1 82 ? 8.215 -4.989 -13.264 1.00 97.00 82 VAL A N 1
ATOM 640 C CA . VAL A 1 82 ? 7.762 -4.410 -14.537 1.00 97.00 82 VAL A CA 1
ATOM 641 C C . VAL A 1 82 ? 8.394 -3.043 -14.793 1.00 97.00 82 VAL A C 1
ATOM 643 O O . VAL A 1 82 ? 8.819 -2.786 -15.917 1.00 97.00 82 VAL A O 1
ATOM 646 N N . LYS A 1 83 ? 8.543 -2.183 -13.776 1.00 97.38 83 LYS A N 1
ATOM 647 C CA . LYS A 1 83 ? 9.268 -0.903 -13.916 1.00 97.38 83 LYS A CA 1
ATOM 648 C C . LYS A 1 83 ? 10.718 -1.121 -14.365 1.00 97.38 83 LYS A C 1
ATOM 650 O O . LYS A 1 83 ? 11.144 -0.528 -15.352 1.00 97.38 83 LYS A O 1
ATOM 655 N N . ASN A 1 84 ? 11.431 -2.048 -13.727 1.00 97.62 84 ASN A N 1
ATOM 656 C CA . ASN A 1 84 ? 12.804 -2.402 -14.099 1.00 97.62 84 ASN A CA 1
ATOM 657 C C . ASN A 1 84 ? 12.897 -2.991 -15.520 1.00 97.62 84 ASN A C 1
ATOM 659 O O . ASN A 1 84 ? 13.851 -2.714 -16.256 1.00 97.62 84 ASN A O 1
ATOM 663 N N . ALA A 1 85 ? 11.904 -3.786 -15.930 1.00 97.19 85 ALA A N 1
ATOM 664 C CA . ALA A 1 85 ? 11.821 -4.315 -17.288 1.00 97.19 85 ALA A CA 1
ATOM 665 C C . ALA A 1 85 ? 11.594 -3.199 -18.322 1.00 97.19 85 ALA A C 1
ATOM 667 O O . ALA A 1 85 ? 12.264 -3.188 -19.355 1.00 97.19 85 ALA A O 1
ATOM 668 N N . ILE A 1 86 ? 10.709 -2.236 -18.033 1.00 97.62 86 ILE A N 1
ATOM 669 C CA . ILE A 1 86 ? 10.475 -1.055 -18.881 1.00 97.62 86 ILE A CA 1
ATOM 670 C C . ILE A 1 86 ? 11.770 -0.261 -19.050 1.00 97.62 86 ILE A C 1
ATOM 672 O O . ILE A 1 86 ? 12.140 0.064 -20.178 1.00 97.62 86 ILE A O 1
ATOM 676 N N . ASP A 1 87 ? 12.482 0.011 -17.958 1.00 97.81 87 ASP A N 1
ATOM 677 C CA . ASP A 1 87 ? 13.733 0.771 -18.002 1.00 97.81 87 ASP A CA 1
ATOM 678 C C . ASP A 1 87 ? 14.811 0.045 -18.815 1.00 97.81 87 ASP A C 1
ATOM 680 O O . ASP A 1 87 ? 15.513 0.664 -19.617 1.00 97.81 87 ASP A O 1
ATOM 684 N N . THR A 1 88 ? 14.906 -1.279 -18.677 1.00 97.38 88 THR A N 1
ATOM 685 C CA . THR A 1 88 ? 15.804 -2.108 -19.497 1.00 97.38 88 THR A CA 1
ATOM 686 C C . THR A 1 88 ? 15.458 -2.016 -20.985 1.00 97.38 88 THR A C 1
ATOM 688 O O . THR A 1 88 ? 16.341 -1.784 -21.810 1.00 97.38 88 THR A O 1
ATOM 691 N N . VAL A 1 89 ? 14.178 -2.139 -21.350 1.00 97.25 89 VAL A N 1
ATOM 692 C CA . VAL A 1 89 ? 13.736 -2.034 -22.752 1.00 97.25 89 VAL A CA 1
ATOM 693 C C . VAL A 1 89 ? 13.964 -0.623 -23.305 1.00 97.25 89 VAL A C 1
ATOM 695 O O . VAL A 1 89 ? 14.370 -0.486 -24.458 1.00 97.25 89 VAL A O 1
ATOM 698 N N . LYS A 1 90 ? 13.773 0.430 -22.497 1.00 97.38 90 LYS A N 1
ATOM 699 C CA . LYS A 1 90 ? 14.068 1.820 -22.888 1.00 97.38 90 LYS A CA 1
ATOM 700 C C . LYS A 1 90 ? 15.553 2.020 -23.187 1.00 97.38 90 LYS A C 1
ATOM 702 O O . LYS A 1 90 ? 15.881 2.511 -24.263 1.00 97.38 90 LYS A O 1
ATOM 707 N N . ARG A 1 91 ? 16.444 1.543 -22.310 1.00 97.12 91 ARG A N 1
ATOM 708 C CA . ARG A 1 91 ? 17.900 1.581 -22.546 1.00 97.12 91 ARG A CA 1
ATOM 709 C C . ARG A 1 91 ? 18.296 0.819 -23.811 1.00 97.12 91 ARG A C 1
ATOM 711 O O . ARG A 1 91 ? 19.070 1.335 -24.610 1.00 97.12 91 ARG A O 1
ATOM 718 N N . ASN A 1 92 ? 17.731 -0.370 -24.025 1.00 96.31 92 ASN A N 1
ATOM 719 C CA . ASN A 1 92 ? 17.980 -1.146 -25.242 1.00 96.31 92 ASN A CA 1
ATOM 720 C C . ASN A 1 92 ? 17.512 -0.398 -26.497 1.00 96.31 92 ASN A C 1
ATOM 722 O O . ASN A 1 92 ? 18.228 -0.374 -27.492 1.00 96.31 92 ASN A O 1
ATOM 726 N N . ASN A 1 93 ? 16.349 0.257 -26.448 1.00 96.94 93 ASN A N 1
ATOM 727 C CA . ASN A 1 93 ? 15.871 1.109 -27.538 1.00 96.94 93 ASN A CA 1
ATOM 728 C C . ASN A 1 93 ? 16.834 2.263 -27.836 1.00 96.94 93 ASN A C 1
ATOM 730 O O . ASN A 1 93 ? 17.066 2.567 -29.001 1.00 96.94 93 ASN A O 1
ATOM 734 N N . ASP A 1 94 ? 17.404 2.905 -26.819 1.00 97.31 94 ASP A N 1
ATOM 735 C CA . ASP A 1 94 ? 18.340 4.012 -27.033 1.00 97.31 94 ASP A CA 1
ATOM 736 C C . ASP A 1 94 ? 19.663 3.537 -27.656 1.00 97.31 94 ASP A C 1
ATOM 738 O O . ASP A 1 94 ? 20.171 4.181 -28.576 1.00 97.31 94 ASP A O 1
ATOM 742 N N . ILE A 1 95 ? 20.160 2.363 -27.250 1.00 97.12 95 ILE A N 1
ATOM 743 C CA . ILE A 1 95 ? 21.303 1.702 -27.902 1.00 97.12 95 ILE A CA 1
ATOM 744 C C . ILE A 1 95 ? 20.978 1.393 -29.369 1.00 97.12 95 ILE A C 1
ATOM 746 O O . ILE A 1 95 ? 21.773 1.692 -30.262 1.00 97.12 95 ILE A O 1
ATOM 750 N N . LEU A 1 96 ? 19.793 0.837 -29.637 1.00 97.38 96 LEU A N 1
ATOM 751 C CA . LEU A 1 96 ? 19.368 0.505 -30.994 1.00 97.38 96 LEU A CA 1
ATOM 752 C C . LEU A 1 96 ? 19.234 1.753 -31.870 1.00 97.38 96 LEU A C 1
ATOM 754 O O . LEU A 1 96 ? 19.733 1.747 -32.990 1.00 97.38 96 LEU A O 1
ATOM 758 N N . LYS A 1 97 ? 18.661 2.852 -31.365 1.00 97.50 97 LYS A N 1
ATOM 759 C CA . LYS A 1 97 ? 18.595 4.134 -32.093 1.00 97.50 97 LYS A CA 1
ATOM 760 C C . LYS A 1 97 ? 19.981 4.654 -32.469 1.00 97.50 97 LYS A C 1
ATOM 762 O O . LYS A 1 97 ? 20.163 5.128 -33.589 1.00 97.50 97 LYS A O 1
ATOM 767 N N . TYR A 1 98 ? 20.953 4.550 -31.562 1.00 97.56 98 TYR A N 1
ATOM 768 C CA . TYR A 1 98 ? 22.335 4.918 -31.866 1.00 97.56 98 TYR A CA 1
ATOM 769 C C . TYR A 1 98 ? 22.899 4.037 -32.990 1.00 97.56 98 TYR A C 1
ATOM 771 O O . TYR A 1 98 ? 23.343 4.559 -34.012 1.00 97.56 98 TYR A O 1
ATOM 779 N N . SER A 1 99 ? 22.781 2.711 -32.862 1.00 96.62 99 SER A N 1
ATOM 780 C CA . SER A 1 99 ? 23.257 1.771 -33.888 1.00 96.62 99 SER A CA 1
ATOM 781 C C . SER A 1 99 ? 22.546 1.939 -35.237 1.00 96.62 99 SER A C 1
ATOM 783 O O . SER A 1 99 ? 23.152 1.742 -36.285 1.00 96.62 99 SER A O 1
ATOM 785 N N . TYR A 1 100 ? 21.277 2.359 -35.223 1.00 97.94 100 TYR A N 1
ATOM 786 C CA . TYR A 1 100 ? 20.506 2.683 -36.419 1.00 97.94 100 TYR A CA 1
ATOM 787 C C . TYR A 1 100 ? 21.085 3.913 -37.121 1.00 97.94 100 TYR A C 1
ATOM 789 O O . TYR A 1 100 ? 21.306 3.890 -38.328 1.00 97.94 100 TYR A O 1
ATOM 797 N N . SER A 1 101 ? 21.389 4.973 -36.363 1.00 97.38 101 SER A N 1
ATOM 798 C CA . SER A 1 101 ? 22.013 6.182 -36.915 1.00 97.38 101 SER A CA 1
ATOM 799 C C . SER A 1 101 ? 23.404 5.913 -37.499 1.00 97.38 101 SER A C 1
ATOM 801 O O . SER A 1 101 ? 23.754 6.473 -38.535 1.00 97.38 101 SER A O 1
ATOM 803 N N . GLU A 1 102 ? 24.166 5.010 -36.880 1.00 97.62 102 GLU A N 1
ATOM 804 C CA . GLU A 1 102 ? 25.469 4.558 -37.368 1.00 97.62 102 GLU A CA 1
ATOM 805 C C . GLU A 1 102 ? 25.340 3.717 -38.648 1.00 97.62 102 GLU A C 1
ATOM 807 O O . GLU A 1 102 ? 26.045 3.960 -39.622 1.00 97.62 102 GLU A O 1
ATOM 812 N N . ALA A 1 103 ? 24.397 2.771 -38.696 1.00 97.62 103 ALA A N 1
ATOM 813 C CA . ALA A 1 103 ? 24.147 1.977 -39.900 1.00 97.62 103 ALA A CA 1
ATOM 814 C C . ALA A 1 103 ? 23.742 2.867 -41.090 1.00 97.62 103 ALA A C 1
ATOM 816 O O . ALA A 1 103 ? 24.244 2.691 -42.201 1.00 97.62 103 ALA A O 1
ATOM 817 N N . LEU A 1 104 ? 22.901 3.880 -40.847 1.00 97.31 104 LEU A N 1
ATOM 818 C CA . LEU A 1 104 ? 22.519 4.858 -41.866 1.00 97.31 104 LEU A CA 1
ATOM 819 C C . LEU A 1 104 ? 23.690 5.734 -42.331 1.00 97.31 104 LEU A C 1
ATOM 821 O O . LEU A 1 104 ? 23.748 6.069 -43.513 1.00 97.31 104 LEU A O 1
ATOM 825 N N . SER A 1 105 ? 24.616 6.108 -41.443 1.00 97.31 105 SER A N 1
ATOM 826 C CA . SER A 1 105 ? 25.749 6.973 -41.803 1.00 97.31 105 SER A CA 1
ATOM 827 C C . SER A 1 105 ? 26.809 6.253 -42.641 1.00 97.31 105 SER A C 1
ATOM 829 O O . SER A 1 105 ? 27.438 6.876 -43.495 1.00 97.31 105 SER A O 1
ATOM 831 N N . VAL A 1 106 ? 26.967 4.942 -42.444 1.00 97.44 106 VAL A N 1
ATOM 832 C CA . VAL A 1 106 ? 27.880 4.085 -43.221 1.00 97.44 106 VAL A CA 1
ATOM 833 C C . VAL A 1 106 ? 27.217 3.550 -44.506 1.00 97.44 106 VAL A C 1
ATOM 835 O O . VAL A 1 106 ? 27.898 3.013 -45.377 1.00 97.44 106 VAL A O 1
ATOM 838 N N . GLY A 1 107 ? 25.902 3.741 -44.671 1.00 97.25 107 GLY A N 1
ATOM 839 C CA . GLY A 1 107 ? 25.141 3.273 -45.836 1.00 97.25 107 GLY A CA 1
ATOM 840 C C . GLY A 1 107 ? 24.780 1.783 -45.792 1.00 97.25 107 GLY A C 1
ATOM 841 O O . GLY A 1 107 ? 24.447 1.198 -46.822 1.00 97.25 107 GLY A O 1
ATOM 842 N N . ASP A 1 108 ? 24.835 1.159 -44.613 1.00 97.38 108 ASP A N 1
ATOM 843 C CA . ASP A 1 108 ? 24.457 -0.239 -44.401 1.00 97.38 108 ASP A CA 1
ATOM 844 C C . ASP A 1 108 ? 22.942 -0.357 -44.162 1.00 97.38 108 ASP A C 1
ATOM 846 O O . ASP A 1 108 ? 22.444 -0.426 -43.033 1.00 97.38 108 ASP A O 1
ATOM 850 N N . TYR A 1 109 ? 22.183 -0.342 -45.260 1.00 97.06 109 TYR A N 1
ATOM 851 C CA . TYR A 1 109 ? 20.719 -0.389 -45.218 1.00 97.06 109 TYR A CA 1
ATOM 852 C C . TYR A 1 109 ? 20.161 -1.736 -44.746 1.00 97.06 109 TYR A C 1
ATOM 854 O O . TYR A 1 109 ? 19.061 -1.770 -44.195 1.00 97.06 109 TYR A O 1
ATOM 862 N N . ALA A 1 110 ? 20.897 -2.834 -44.944 1.00 97.44 110 ALA A N 1
ATOM 863 C CA . ALA A 1 110 ? 20.466 -4.155 -44.495 1.00 97.44 110 ALA A CA 1
ATOM 864 C C . ALA A 1 110 ? 20.431 -4.201 -42.963 1.00 97.44 110 ALA A C 1
ATOM 866 O O . ALA A 1 110 ? 19.393 -4.495 -42.370 1.00 97.44 110 ALA A O 1
ATOM 867 N N . LYS A 1 111 ? 21.525 -3.774 -42.323 1.00 96.94 111 LYS A N 1
ATOM 868 C CA . LYS A 1 111 ? 21.598 -3.653 -40.866 1.00 96.94 111 LYS A CA 1
ATOM 869 C C . LYS A 1 111 ? 20.604 -2.626 -40.319 1.00 96.94 111 LYS A C 1
ATOM 871 O O . LYS A 1 111 ? 20.004 -2.845 -39.269 1.00 96.94 111 LYS A O 1
ATOM 876 N N . ALA A 1 112 ? 20.392 -1.514 -41.026 1.00 97.12 112 ALA A N 1
ATOM 877 C CA . ALA A 1 112 ? 19.395 -0.521 -40.631 1.00 97.12 112 ALA A CA 1
ATOM 878 C C . ALA A 1 112 ? 17.970 -1.109 -40.597 1.00 97.12 112 ALA A C 1
ATOM 880 O O . ALA A 1 112 ? 17.233 -0.843 -39.647 1.00 97.12 112 ALA A O 1
ATOM 881 N N . ALA A 1 113 ? 17.595 -1.939 -41.578 1.00 97.75 113 ALA A N 1
ATOM 882 C CA . ALA A 1 113 ? 16.289 -2.596 -41.616 1.00 97.75 113 ALA A CA 1
ATOM 883 C C . ALA A 1 113 ? 16.094 -3.584 -40.450 1.00 97.75 113 ALA A C 1
ATOM 885 O O . ALA A 1 113 ? 15.054 -3.549 -39.793 1.00 97.75 113 ALA A O 1
ATOM 886 N N . GLU A 1 114 ? 17.107 -4.396 -40.131 1.00 97.19 114 GLU A N 1
ATOM 887 C CA . GLU A 1 114 ? 17.080 -5.307 -38.972 1.00 97.19 114 GLU A CA 1
ATOM 888 C C . GLU A 1 114 ? 16.935 -4.542 -37.646 1.00 97.19 114 GLU A C 1
ATOM 890 O O . GLU A 1 114 ? 16.126 -4.891 -36.780 1.00 97.19 114 GLU A O 1
ATOM 895 N N . ILE A 1 115 ? 17.683 -3.445 -37.482 1.00 97.88 115 ILE A N 1
ATOM 896 C CA . ILE A 1 115 ? 17.580 -2.603 -36.286 1.00 97.88 115 ILE A CA 1
ATOM 897 C C . ILE A 1 115 ? 16.191 -1.961 -36.204 1.00 97.88 115 ILE A C 1
ATOM 899 O O . ILE A 1 115 ? 15.596 -1.935 -35.126 1.00 97.88 115 ILE A O 1
ATOM 903 N N . GLN A 1 116 ? 15.642 -1.482 -37.320 1.00 96.81 116 GLN A N 1
ATOM 904 C CA . GLN A 1 116 ? 14.293 -0.923 -37.367 1.00 96.81 116 GLN A CA 1
ATOM 905 C C . GLN A 1 116 ? 13.228 -1.953 -36.962 1.00 96.81 116 GLN A C 1
ATOM 907 O O . GLN A 1 116 ? 12.311 -1.618 -36.207 1.00 96.81 116 GLN A O 1
ATOM 912 N N . GLU A 1 117 ? 13.361 -3.204 -37.402 1.00 97.50 117 GLU A N 1
ATOM 913 C CA . GLU A 1 117 ? 12.487 -4.295 -36.970 1.00 97.50 117 GLU A CA 1
ATOM 914 C C . GLU A 1 117 ? 12.586 -4.509 -35.451 1.00 97.50 117 GLU A C 1
ATOM 916 O O . GLU A 1 117 ? 11.569 -4.514 -34.752 1.00 97.50 117 GLU A O 1
ATOM 921 N N . SER A 1 118 ? 13.805 -4.572 -34.908 1.00 96.38 118 SER A N 1
ATOM 922 C CA . SER A 1 118 ? 14.022 -4.737 -33.464 1.00 96.38 118 SER A CA 1
ATOM 923 C C . SER A 1 118 ? 13.475 -3.566 -32.628 1.00 96.38 118 SER A C 1
ATOM 925 O O . SER A 1 118 ? 12.906 -3.782 -31.555 1.00 96.38 118 SER A O 1
ATOM 927 N N . LEU A 1 119 ? 13.567 -2.328 -33.134 1.00 96.69 119 LEU A N 1
ATOM 928 C CA . LEU A 1 119 ? 12.946 -1.142 -32.534 1.00 96.69 119 LEU A CA 1
ATOM 929 C C . LEU A 1 119 ? 11.417 -1.272 -32.518 1.00 96.69 119 LEU A C 1
ATOM 931 O O . LEU A 1 119 ? 10.783 -0.938 -31.516 1.00 96.69 119 LEU A O 1
ATOM 935 N N . SER A 1 120 ? 10.823 -1.796 -33.595 1.00 96.81 120 SER A N 1
ATOM 936 C CA . SER A 1 120 ? 9.381 -2.053 -33.672 1.00 96.81 120 SER A CA 1
ATOM 937 C C . SER A 1 120 ? 8.932 -3.145 -32.695 1.00 96.81 120 SER A C 1
ATOM 939 O O . SER A 1 120 ? 7.888 -3.017 -32.059 1.00 96.81 120 SER A O 1
ATOM 941 N N . MET A 1 121 ? 9.715 -4.212 -32.523 1.00 96.62 121 MET A N 1
ATOM 942 C CA . MET A 1 121 ? 9.406 -5.246 -31.529 1.00 96.62 121 MET A CA 1
ATOM 943 C C . MET A 1 121 ? 9.516 -4.701 -30.099 1.00 96.62 121 MET A C 1
ATOM 945 O O . MET A 1 121 ? 8.651 -4.951 -29.256 1.00 96.62 121 MET A O 1
ATOM 949 N N . ASN A 1 122 ? 10.554 -3.907 -29.820 1.00 96.38 122 ASN A N 1
ATOM 950 C CA . ASN A 1 122 ? 10.751 -3.306 -28.504 1.00 96.38 122 ASN A CA 1
ATOM 951 C C . ASN A 1 122 ? 9.689 -2.256 -28.170 1.00 96.38 122 ASN A C 1
ATOM 953 O O . ASN A 1 122 ? 9.319 -2.138 -27.003 1.00 96.38 122 ASN A O 1
ATOM 957 N N . SER A 1 123 ? 9.181 -1.504 -29.150 1.00 94.69 123 SER A N 1
ATOM 958 C CA . SER A 1 123 ? 8.089 -0.551 -28.924 1.00 94.69 123 SER A CA 1
ATOM 959 C C . SER A 1 123 ? 6.777 -1.261 -28.573 1.00 94.69 123 SER A C 1
ATOM 961 O O . SER A 1 123 ? 6.110 -0.855 -27.620 1.00 94.69 123 SER A O 1
ATOM 963 N N . ALA A 1 124 ? 6.455 -2.370 -29.248 1.00 96.69 124 ALA A N 1
ATOM 964 C CA . ALA A 1 124 ? 5.303 -3.208 -28.912 1.00 96.69 124 ALA A CA 1
ATOM 965 C C . ALA A 1 124 ? 5.422 -3.792 -27.494 1.00 96.69 124 ALA A C 1
ATOM 967 O O . ALA A 1 124 ? 4.497 -3.671 -26.689 1.00 96.69 124 ALA A O 1
ATOM 968 N N . LYS A 1 125 ? 6.597 -4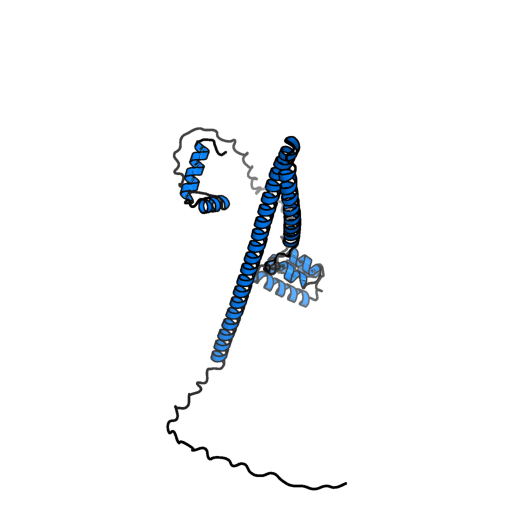.337 -27.148 1.00 96.06 125 LYS A N 1
ATOM 969 C CA . LYS A 1 125 ? 6.885 -4.846 -25.799 1.00 96.06 125 LYS A CA 1
ATOM 970 C C . LYS A 1 125 ? 6.771 -3.755 -24.733 1.00 96.06 125 LYS A C 1
ATOM 972 O O . LYS A 1 125 ? 6.256 -3.998 -23.646 1.00 96.06 125 LYS A O 1
ATOM 977 N N . LEU A 1 126 ? 7.249 -2.549 -25.029 1.00 97.38 126 LEU A N 1
ATOM 978 C CA . LEU A 1 126 ? 7.161 -1.409 -24.121 1.00 97.38 126 LEU A CA 1
ATOM 979 C C . LEU A 1 126 ? 5.698 -1.016 -23.882 1.00 97.38 126 LEU A C 1
ATOM 981 O O . LEU A 1 126 ? 5.312 -0.846 -22.729 1.00 97.38 126 LEU A O 1
ATOM 985 N N . MET A 1 127 ? 4.874 -0.954 -24.930 1.00 97.06 127 MET A N 1
ATOM 986 C CA . MET A 1 127 ? 3.439 -0.674 -24.808 1.00 97.06 127 MET A CA 1
ATOM 987 C C . MET A 1 127 ? 2.717 -1.722 -23.946 1.00 97.06 127 MET A C 1
ATOM 989 O O . MET A 1 127 ? 1.887 -1.370 -23.106 1.00 97.06 127 MET A O 1
ATOM 993 N N . GLU A 1 128 ? 3.042 -3.006 -24.116 1.00 96.62 128 GLU A N 1
ATOM 994 C CA . GLU A 1 128 ? 2.490 -4.088 -23.295 1.00 96.62 128 GLU A CA 1
ATOM 995 C C . GLU A 1 128 ? 2.891 -3.947 -21.820 1.00 96.62 128 GLU A C 1
ATOM 997 O O . GLU A 1 128 ? 2.035 -4.008 -20.934 1.00 96.62 128 GLU A O 1
ATOM 1002 N N . LEU A 1 129 ? 4.174 -3.688 -21.550 1.00 97.44 129 LEU A N 1
ATOM 1003 C CA . LEU A 1 129 ? 4.676 -3.487 -20.192 1.00 97.44 129 LEU A CA 1
ATOM 1004 C C . LEU A 1 129 ? 4.080 -2.235 -19.535 1.00 97.44 129 LEU A C 1
ATOM 1006 O O . LEU A 1 129 ? 3.745 -2.273 -18.353 1.00 97.44 129 LEU A O 1
ATOM 1010 N N . GLU A 1 130 ? 3.907 -1.137 -20.274 1.00 96.44 130 GLU A N 1
ATOM 1011 C CA . GLU A 1 130 ? 3.273 0.085 -19.766 1.00 96.44 130 GLU A CA 1
ATOM 1012 C C . GLU A 1 130 ? 1.787 -0.133 -19.464 1.00 96.44 130 GLU A C 1
ATOM 1014 O O . GLU A 1 130 ? 1.302 0.311 -18.421 1.00 96.44 130 GLU A O 1
ATOM 1019 N N . ARG A 1 131 ? 1.075 -0.897 -20.302 1.00 96.75 131 ARG A N 1
ATOM 1020 C CA . ARG A 1 131 ? -0.301 -1.320 -20.014 1.00 96.75 131 ARG A CA 1
ATOM 1021 C C . ARG A 1 131 ? -0.369 -2.204 -18.767 1.00 96.75 131 ARG A C 1
ATOM 1023 O O . ARG A 1 131 ? -1.229 -1.982 -17.916 1.00 96.75 131 ARG A O 1
ATOM 1030 N N . GLY A 1 132 ? 0.529 -3.181 -18.643 1.00 95.50 132 GLY A N 1
ATOM 1031 C CA . GLY A 1 132 ? 0.621 -4.054 -17.470 1.00 95.50 132 GLY A CA 1
ATOM 1032 C C . GLY A 1 132 ? 0.928 -3.269 -16.194 1.00 95.50 132 GLY A C 1
ATOM 1033 O O . GLY A 1 132 ? 0.273 -3.459 -15.171 1.00 95.50 132 GLY A O 1
ATOM 1034 N N . ARG A 1 133 ? 1.853 -2.308 -16.273 1.00 96.44 133 ARG A N 1
ATOM 1035 C CA . ARG A 1 133 ? 2.163 -1.377 -15.184 1.00 96.44 133 ARG A CA 1
ATOM 1036 C C . ARG A 1 133 ? 0.933 -0.571 -14.772 1.00 96.44 133 ARG A C 1
ATOM 1038 O O . ARG A 1 133 ? 0.611 -0.549 -13.591 1.00 96.44 133 ARG A O 1
ATOM 1045 N N . ALA A 1 134 ? 0.246 0.062 -15.722 1.00 95.62 134 ALA A N 1
ATOM 1046 C CA . ALA A 1 134 ? -0.941 0.862 -15.434 1.00 95.62 134 ALA A CA 1
ATOM 1047 C C . ALA A 1 134 ? -2.066 0.014 -14.820 1.00 95.62 134 ALA A C 1
ATOM 1049 O O . ALA A 1 134 ? -2.782 0.477 -13.935 1.00 95.62 134 ALA A O 1
ATOM 1050 N N . HIS A 1 135 ? -2.210 -1.241 -15.250 1.00 94.94 135 HIS A N 1
ATOM 1051 C CA . HIS A 1 135 ? -3.159 -2.168 -14.642 1.00 94.94 135 HIS A CA 1
ATOM 1052 C C . HIS A 1 135 ? -2.807 -2.477 -13.179 1.00 94.94 135 HIS A C 1
ATOM 1054 O O . HIS A 1 135 ? -3.691 -2.446 -12.330 1.00 94.94 135 HIS A O 1
ATOM 1060 N N . MET A 1 136 ? -1.527 -2.714 -12.870 1.00 92.62 136 MET A N 1
ATOM 1061 C CA . MET A 1 136 ? -1.072 -2.983 -11.501 1.00 92.62 136 MET A CA 1
ATOM 1062 C C . MET A 1 136 ? -1.110 -1.749 -10.592 1.00 92.62 136 MET A C 1
ATOM 1064 O O . MET A 1 136 ? -1.431 -1.882 -9.419 1.00 92.62 136 MET A O 1
ATOM 1068 N N . GLU A 1 137 ? -0.822 -0.552 -11.111 1.00 92.75 137 GLU A N 1
ATOM 1069 C CA . GLU A 1 137 ? -0.920 0.698 -10.335 1.00 92.75 137 GLU A CA 1
ATOM 1070 C C . GLU A 1 137 ? -2.370 1.024 -9.952 1.00 92.75 137 GLU A C 1
ATOM 1072 O O . GLU A 1 137 ? -2.610 1.577 -8.882 1.00 92.75 137 GLU A O 1
ATOM 1077 N N . ASN A 1 138 ? -3.332 0.641 -10.795 1.00 92.81 138 ASN A N 1
ATOM 1078 C CA . ASN A 1 138 ? -4.760 0.818 -10.534 1.00 92.81 138 ASN A CA 1
ATOM 1079 C C . ASN A 1 138 ? -5.413 -0.396 -9.852 1.00 92.81 138 ASN A C 1
ATOM 1081 O O . ASN A 1 138 ? -6.618 -0.372 -9.589 1.00 92.81 138 ASN A O 1
ATOM 1085 N N . ALA A 1 139 ? -4.662 -1.470 -9.588 1.00 91.19 139 ALA A N 1
ATOM 1086 C CA . ALA A 1 139 ? -5.204 -2.641 -8.917 1.00 91.19 139 ALA A CA 1
ATOM 1087 C C . ALA A 1 139 ? -5.546 -2.285 -7.458 1.00 91.19 139 ALA A C 1
ATOM 1089 O O . ALA A 1 139 ? -4.719 -1.692 -6.759 1.00 91.19 139 ALA A O 1
ATOM 1090 N N . PRO A 1 140 ? -6.750 -2.630 -6.968 1.00 88.12 140 PRO A N 1
ATOM 1091 C CA . PRO A 1 140 ? -7.122 -2.337 -5.593 1.00 88.12 140 PRO A CA 1
ATOM 1092 C C . PRO A 1 140 ? -6.224 -3.124 -4.634 1.00 88.12 140 PRO A C 1
ATOM 1094 O O . PRO A 1 140 ? -6.125 -4.352 -4.720 1.00 88.12 140 PRO A O 1
ATOM 1097 N N . LYS A 1 141 ? -5.591 -2.409 -3.701 1.00 88.31 141 LYS A N 1
ATOM 1098 C CA . LYS A 1 141 ? -4.856 -3.016 -2.589 1.00 88.31 141 LYS A CA 1
ATOM 1099 C C . LYS A 1 141 ? -5.845 -3.545 -1.560 1.00 88.31 141 LYS A C 1
ATOM 1101 O O . LYS A 1 141 ? -6.861 -2.906 -1.275 1.00 88.31 141 LYS A O 1
ATOM 1106 N N . ILE A 1 142 ? -5.551 -4.709 -0.992 1.00 86.00 142 ILE A N 1
ATOM 1107 C CA . ILE A 1 142 ? -6.386 -5.277 0.066 1.00 86.00 142 ILE A CA 1
ATOM 1108 C C . ILE A 1 142 ? -6.066 -4.505 1.338 1.00 86.00 142 ILE A C 1
ATOM 1110 O O . ILE A 1 142 ? -4.952 -4.584 1.851 1.00 86.00 142 ILE A O 1
ATOM 1114 N N . VAL A 1 143 ? -7.028 -3.733 1.832 1.00 80.69 143 VAL A N 1
ATOM 1115 C CA . VAL A 1 143 ? -6.862 -2.990 3.081 1.00 80.69 143 VAL A CA 1
ATOM 1116 C C . VAL A 1 143 ? -7.004 -3.984 4.241 1.00 80.69 143 VAL A C 1
ATOM 1118 O O . VAL A 1 143 ? -8.032 -4.672 4.309 1.00 80.69 143 VAL A O 1
ATOM 1121 N N . PRO A 1 144 ? -6.000 -4.107 5.133 1.00 78.94 144 PRO A N 1
ATOM 1122 C CA . PRO A 1 144 ? -6.139 -4.897 6.349 1.00 78.94 144 PRO A CA 1
ATOM 1123 C C . PRO A 1 144 ? -7.362 -4.428 7.132 1.00 78.94 144 PRO A C 1
ATOM 1125 O O . PRO A 1 144 ? -7.674 -3.236 7.168 1.00 78.94 144 PRO A O 1
ATOM 1128 N N . GLN A 1 145 ? -8.078 -5.360 7.754 1.00 72.38 145 GLN A N 1
ATOM 1129 C CA . GLN A 1 145 ? -9.271 -5.002 8.504 1.00 72.38 145 GLN A CA 1
ATOM 1130 C C . GLN A 1 145 ? -8.825 -4.243 9.759 1.00 72.38 145 GLN A C 1
ATOM 1132 O O . GLN A 1 145 ? -8.325 -4.852 10.714 1.00 72.38 145 GLN A O 1
ATOM 1137 N N . GLU A 1 146 ? -8.979 -2.915 9.757 1.00 67.06 146 GLU A N 1
ATOM 1138 C CA . GLU A 1 146 ? -8.631 -2.092 10.915 1.00 67.06 146 GLU A CA 1
ATOM 1139 C C . GLU A 1 146 ? -9.347 -2.640 12.165 1.00 67.06 146 GLU A C 1
ATOM 1141 O O . GLU A 1 146 ? -10.470 -3.166 12.093 1.00 67.06 146 GLU A O 1
ATOM 1146 N N . PRO A 1 147 ? -8.704 -2.625 13.345 1.00 64.38 147 PRO A N 1
ATOM 1147 C CA . PRO A 1 147 ? -9.454 -2.783 14.580 1.00 64.38 147 PRO A CA 1
ATOM 1148 C C . PRO A 1 147 ? -10.524 -1.691 14.595 1.00 64.38 147 PRO A C 1
ATOM 1150 O O . PRO A 1 147 ? -10.200 -0.528 14.359 1.00 64.38 147 PRO A O 1
ATOM 1153 N N . ALA A 1 148 ? -11.788 -2.068 14.834 1.00 64.75 148 ALA A N 1
ATOM 1154 C CA . ALA A 1 148 ? -12.840 -1.092 15.084 1.00 64.75 148 ALA A CA 1
ATOM 1155 C C . ALA A 1 148 ? -12.272 -0.086 16.085 1.00 64.75 148 ALA A C 1
ATOM 1157 O O . ALA A 1 148 ? -11.758 -0.492 17.136 1.00 64.75 148 ALA A O 1
ATOM 1158 N N . ARG A 1 149 ? -12.226 1.192 15.690 1.00 62.75 149 ARG A N 1
ATOM 1159 C CA . ARG A 1 149 ? -11.682 2.251 16.538 1.00 62.75 149 ARG A CA 1
ATOM 1160 C C . ARG A 1 149 ? -12.398 2.111 17.869 1.00 62.75 149 ARG A C 1
ATOM 1162 O O . ARG A 1 149 ? -13.623 2.171 17.889 1.00 62.75 149 ARG A O 1
ATOM 1169 N N . ARG A 1 150 ? -11.648 1.829 18.938 1.00 62.88 150 ARG A N 1
ATOM 1170 C CA . ARG A 1 150 ? -12.215 1.785 20.285 1.00 62.88 150 ARG A CA 1
ATOM 1171 C C . ARG A 1 150 ? -12.838 3.160 20.492 1.00 62.88 150 ARG A C 1
ATOM 1173 O O . ARG A 1 150 ? -12.098 4.144 20.513 1.00 62.88 150 ARG A O 1
ATOM 1180 N N . SER A 1 151 ? -14.166 3.229 20.498 1.00 69.69 151 SER A N 1
ATOM 1181 C CA . SER A 1 151 ? -14.887 4.439 20.863 1.00 69.69 151 SER A CA 1
ATOM 1182 C C . SER A 1 151 ? -14.355 4.878 22.219 1.00 69.69 151 SER A C 1
ATOM 1184 O O . SER A 1 151 ? -14.114 4.046 23.097 1.00 69.69 151 SER A O 1
ATOM 1186 N N . ASP A 1 152 ? -14.086 6.173 22.368 1.00 83.56 152 ASP A N 1
ATOM 1187 C CA . ASP A 1 152 ? -13.833 6.720 23.694 1.00 83.56 152 ASP A CA 1
ATOM 1188 C C . ASP A 1 152 ? -15.069 6.389 24.548 1.00 83.56 152 ASP A C 1
ATOM 1190 O O . ASP A 1 152 ? -16.179 6.698 24.102 1.00 83.56 152 ASP A O 1
ATOM 1194 N N . PRO A 1 153 ? -14.928 5.741 25.719 1.00 84.50 153 PRO A N 1
ATOM 1195 C CA . PRO A 1 153 ? -16.070 5.417 26.571 1.00 84.50 153 PRO A CA 1
ATOM 1196 C C . PRO A 1 153 ? -16.945 6.643 26.877 1.00 84.50 153 PRO A C 1
ATOM 1198 O O . PRO A 1 153 ? -18.162 6.511 27.004 1.00 84.50 153 PRO A O 1
ATOM 1201 N N . VAL A 1 154 ? -16.352 7.842 26.943 1.00 88.25 154 VAL A N 1
ATOM 1202 C CA . VAL A 1 154 ? -17.084 9.103 27.133 1.00 88.25 154 VAL A CA 1
ATOM 1203 C C . VAL A 1 154 ? -17.971 9.412 25.926 1.00 88.25 154 VAL A C 1
ATOM 1205 O O . VAL A 1 154 ? -19.139 9.754 26.100 1.00 88.25 154 VAL A O 1
ATOM 1208 N N . GLU A 1 155 ? -17.447 9.265 24.708 1.00 88.31 155 GLU A N 1
ATOM 1209 C CA . GLU A 1 155 ? -18.192 9.562 23.479 1.00 88.31 155 GLU A CA 1
ATOM 1210 C C . GLU A 1 155 ? -19.230 8.473 23.168 1.00 88.31 155 GLU A C 1
ATOM 1212 O O . GLU A 1 155 ? -20.307 8.768 22.652 1.00 88.31 155 GLU A O 1
ATOM 1217 N N . GLU A 1 156 ? -18.957 7.225 23.553 1.00 88.81 156 GLU A N 1
ATOM 1218 C CA . GLU A 1 156 ? -19.925 6.131 23.484 1.00 88.81 156 GLU A CA 1
ATOM 1219 C C . GLU A 1 156 ? -21.144 6.412 24.368 1.00 88.81 156 GLU A C 1
ATOM 1221 O O . GLU A 1 156 ? -22.275 6.333 23.884 1.00 88.81 156 GLU A O 1
ATOM 1226 N N . LEU A 1 157 ? -20.935 6.825 25.625 1.00 86.56 157 LEU A N 1
ATOM 1227 C CA . LEU A 1 157 ? -22.035 7.211 26.512 1.00 86.56 157 LEU A CA 1
ATOM 1228 C C . LEU A 1 157 ? -22.742 8.480 26.016 1.00 86.56 157 LEU A C 1
ATOM 1230 O O . LEU A 1 157 ? -23.971 8.541 26.006 1.00 86.56 157 LEU A O 1
ATOM 1234 N N . ALA A 1 158 ? -21.982 9.481 25.565 1.00 88.50 158 ALA A N 1
ATOM 1235 C CA . ALA A 1 158 ? -22.528 10.728 25.037 1.00 88.50 158 ALA A CA 1
ATOM 1236 C C . ALA A 1 158 ? -23.423 10.499 23.805 1.00 88.50 158 ALA A C 1
ATOM 1238 O O . ALA A 1 158 ? -24.431 11.183 23.653 1.00 88.50 158 ALA A O 1
ATOM 1239 N N . SER A 1 159 ? -23.103 9.513 22.958 1.00 87.56 159 SER A N 1
ATOM 1240 C CA . SER A 1 159 ? -23.896 9.176 21.766 1.00 87.56 159 SER A CA 1
ATOM 1241 C C . SER A 1 159 ? -25.289 8.608 22.072 1.00 87.56 159 SER A C 1
ATOM 1243 O O . SER A 1 159 ? -26.177 8.671 21.223 1.00 87.56 159 SER A O 1
ATOM 1245 N N . GLN A 1 160 ? -25.493 8.074 23.280 1.00 88.38 160 GLN A N 1
ATOM 1246 C CA . GLN A 1 160 ? -26.764 7.494 23.729 1.00 88.38 160 GLN A CA 1
ATOM 1247 C C . GLN A 1 160 ? -27.650 8.507 24.470 1.00 88.38 160 GLN A C 1
ATOM 1249 O O . GLN A 1 160 ? -28.816 8.227 24.744 1.00 88.38 160 GLN A O 1
ATOM 1254 N N . LEU A 1 161 ? -27.098 9.671 24.819 1.00 88.88 161 LEU A N 1
ATOM 1255 C CA . LEU A 1 161 ? -27.751 10.705 25.616 1.00 88.88 161 LEU A CA 1
ATOM 1256 C C . LEU A 1 161 ? -28.259 11.854 24.737 1.00 88.88 161 LEU A C 1
ATOM 1258 O O . LEU A 1 161 ? -27.914 11.987 23.562 1.00 88.88 161 LEU A O 1
ATOM 1262 N N . SER A 1 162 ? -29.090 12.718 25.319 1.00 91.00 162 SER A N 1
ATOM 1263 C CA . SER A 1 162 ? -29.503 13.957 24.661 1.00 91.00 162 SER A CA 1
ATOM 1264 C C . SER A 1 162 ? -28.299 14.889 24.430 1.00 91.00 162 SER A C 1
ATOM 1266 O O . SER A 1 162 ? -27.295 14.785 25.140 1.00 91.00 162 SER A O 1
ATOM 1268 N N . PRO A 1 163 ? -28.383 15.864 23.504 1.00 89.50 163 PRO A N 1
ATOM 1269 C CA . PRO A 1 163 ? -27.270 16.774 23.227 1.00 89.50 163 PRO A CA 1
ATOM 1270 C C . PRO A 1 163 ? -26.744 17.526 24.463 1.00 89.50 163 PRO A C 1
ATOM 1272 O O . PRO A 1 163 ? -25.535 17.681 24.614 1.00 89.50 163 PRO A O 1
ATOM 1275 N N . ARG A 1 164 ? -27.628 17.950 25.383 1.00 88.19 164 ARG A N 1
ATOM 1276 C CA . ARG A 1 164 ? -27.217 18.662 26.610 1.00 88.19 164 ARG A CA 1
ATOM 1277 C C . ARG A 1 164 ? -26.528 17.733 27.608 1.00 88.19 164 ARG A C 1
ATOM 1279 O O . ARG A 1 164 ? -25.480 18.091 28.142 1.00 88.19 164 ARG A O 1
ATOM 1286 N N . SER A 1 165 ? -27.079 16.541 27.835 1.00 87.88 165 SER A N 1
ATOM 1287 C CA . SER A 1 165 ? -26.456 15.532 28.697 1.00 87.88 165 SER A CA 1
ATOM 1288 C C . SER A 1 165 ? -25.123 15.029 28.127 1.00 87.88 165 SER A C 1
ATOM 1290 O O . SER A 1 165 ? -24.167 14.839 28.876 1.00 87.88 165 SER A O 1
ATOM 1292 N N . ALA A 1 166 ? -25.019 14.895 26.804 1.00 89.50 166 ALA A N 1
ATOM 1293 C CA . ALA A 1 166 ? -23.779 14.567 26.106 1.00 89.50 166 ALA A CA 1
ATOM 1294 C C . ALA A 1 166 ? -22.688 15.620 26.365 1.00 89.50 166 ALA A C 1
ATOM 1296 O O . ALA A 1 166 ? -21.560 15.274 26.712 1.00 89.50 166 ALA A O 1
ATOM 1297 N N . ASP A 1 167 ? -23.024 16.910 26.276 1.00 91.06 167 ASP A N 1
ATOM 1298 C CA . ASP A 1 167 ? -22.082 17.992 26.579 1.00 91.06 167 ASP A CA 1
ATOM 1299 C C . ASP A 1 167 ? -21.650 18.005 28.049 1.00 91.06 167 ASP A C 1
ATOM 1301 O O . ASP A 1 167 ? -20.485 18.277 28.347 1.00 91.06 167 ASP A O 1
ATOM 1305 N N . TRP A 1 168 ? -22.556 17.679 28.973 1.00 89.50 168 TRP A N 1
ATOM 1306 C CA . TRP A 1 168 ? -22.214 17.542 30.388 1.00 89.50 168 TRP A CA 1
ATOM 1307 C C . TRP A 1 168 ? -21.242 16.380 30.635 1.00 89.50 168 TRP A C 1
ATOM 1309 O O . TRP A 1 168 ? -20.244 16.559 31.336 1.00 89.50 168 TRP A O 1
ATOM 1319 N N . VAL A 1 169 ? -21.479 15.221 30.010 1.00 90.56 169 VAL A N 1
ATOM 1320 C CA . VAL A 1 169 ? -20.599 14.042 30.083 1.00 90.56 169 VAL A CA 1
ATOM 1321 C C . VAL A 1 169 ? -19.214 14.341 29.499 1.00 90.56 169 VAL A C 1
ATOM 1323 O O . VAL A 1 169 ? -18.207 13.987 30.109 1.00 90.56 169 VAL A O 1
ATOM 1326 N N . ARG A 1 170 ? -19.137 15.079 28.383 1.00 90.56 170 ARG A N 1
ATOM 1327 C CA . ARG A 1 170 ? -17.858 15.529 27.800 1.00 90.56 170 ARG A CA 1
ATOM 1328 C C . ARG A 1 170 ? -17.083 16.481 28.714 1.00 90.56 170 ARG A C 1
ATOM 1330 O O . ARG A 1 170 ? -15.856 16.453 28.718 1.00 90.56 170 ARG A O 1
ATOM 1337 N N . ARG A 1 171 ? -17.775 17.323 29.493 1.00 90.00 171 ARG A N 1
ATOM 1338 C CA . ARG A 1 171 ? -17.153 18.217 30.493 1.00 90.00 171 ARG A CA 1
ATOM 1339 C C . ARG A 1 171 ? -16.743 17.485 31.770 1.00 90.00 171 ARG A C 1
ATOM 1341 O O . ARG A 1 171 ? -15.838 17.950 32.459 1.00 90.00 171 ARG A O 1
ATOM 1348 N N . ASN A 1 172 ? -17.380 16.354 32.067 1.00 88.88 172 ASN A N 1
ATOM 1349 C CA . ASN A 1 172 ? -17.149 15.547 33.264 1.00 88.88 172 ASN A CA 1
ATOM 1350 C C . ASN A 1 172 ? -16.730 14.102 32.920 1.00 88.88 172 ASN A C 1
ATOM 1352 O O . ASN A 1 172 ? -17.392 13.149 33.347 1.00 88.88 172 ASN A O 1
ATOM 1356 N N . PRO A 1 173 ? -15.614 13.896 32.193 1.00 88.12 173 PRO A N 1
ATOM 1357 C CA . PRO A 1 173 ? -15.189 12.563 31.755 1.00 88.12 173 PRO A CA 1
ATOM 1358 C C . PRO A 1 173 ? -14.896 11.612 32.927 1.00 88.12 173 PRO A C 1
ATOM 1360 O O . PRO A 1 173 ? -15.062 10.399 32.810 1.00 88.12 173 PRO A O 1
ATOM 1363 N N . GLN A 1 174 ? -14.531 12.146 34.099 1.00 87.31 174 GLN A N 1
ATOM 1364 C CA . GLN A 1 174 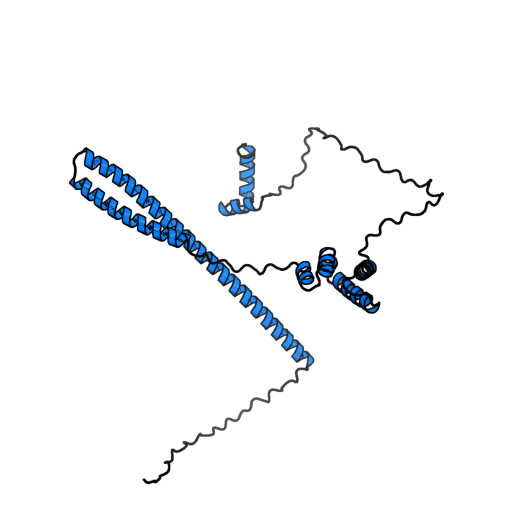? -14.305 11.372 35.322 1.00 87.31 174 GLN A CA 1
ATOM 1365 C C . GLN A 1 174 ? -15.530 10.564 35.768 1.00 87.31 174 GLN A C 1
ATOM 1367 O O . GLN A 1 174 ? -15.366 9.536 36.421 1.00 87.31 174 GLN A O 1
ATOM 1372 N N . CYS A 1 175 ? -16.744 10.998 35.414 1.00 86.06 175 CYS A N 1
ATOM 1373 C CA . CYS A 1 175 ? -17.971 10.277 35.735 1.00 86.06 175 CYS A CA 1
ATOM 1374 C C . CYS A 1 175 ? -18.165 9.025 34.878 1.00 86.06 175 CYS A C 1
ATOM 1376 O O . CYS A 1 175 ? -18.955 8.180 35.269 1.00 86.06 175 CYS A O 1
ATOM 1378 N N . VAL A 1 176 ? -17.457 8.881 33.756 1.00 86.31 176 VAL A N 1
ATOM 1379 C CA . VAL A 1 176 ? -17.570 7.721 32.855 1.00 86.31 176 VAL A CA 1
ATOM 1380 C C . VAL A 1 176 ? -16.345 6.818 32.955 1.00 86.31 176 VAL A C 1
ATOM 1382 O O . VAL A 1 176 ? -16.471 5.598 32.948 1.00 86.31 176 VAL A O 1
ATOM 1385 N N . THR A 1 177 ? -15.157 7.406 33.098 1.00 87.00 177 THR A N 1
ATOM 1386 C CA . THR A 1 177 ? -13.897 6.653 33.136 1.00 87.00 177 THR A CA 1
ATOM 1387 C C . THR A 1 177 ? -13.680 5.911 34.461 1.00 87.00 177 THR A C 1
ATOM 1389 O O . THR A 1 177 ? -13.069 4.844 34.461 1.00 87.00 177 THR A O 1
ATOM 1392 N N . ASP A 1 178 ? -14.164 6.443 35.594 1.00 90.12 178 ASP A N 1
ATOM 1393 C CA . ASP A 1 178 ? -14.071 5.785 36.908 1.00 90.12 178 ASP A CA 1
ATOM 1394 C C . ASP A 1 178 ? -15.399 5.082 37.269 1.00 90.12 178 ASP A C 1
ATOM 1396 O O . ASP A 1 178 ? -16.406 5.762 37.501 1.00 90.12 178 ASP A O 1
ATOM 1400 N N . PRO A 1 179 ? -15.417 3.741 37.417 1.00 88.50 179 PRO A N 1
ATOM 1401 C CA . PRO A 1 179 ? -16.616 2.988 37.788 1.00 88.50 179 PRO A CA 1
ATOM 1402 C C . PRO A 1 179 ? -17.280 3.458 39.088 1.00 88.50 179 PRO A C 1
ATOM 1404 O O . PRO A 1 179 ? -18.507 3.432 39.209 1.00 88.50 179 PRO A O 1
ATOM 1407 N N . ARG A 1 180 ? -16.496 3.902 40.082 1.00 89.81 180 ARG A N 1
ATOM 1408 C CA . ARG A 1 180 ? -17.045 4.363 41.369 1.00 89.81 180 ARG A CA 1
ATOM 1409 C C . ARG A 1 180 ? -17.715 5.720 41.222 1.00 89.81 180 ARG A C 1
ATOM 1411 O O . ARG A 1 180 ? -18.728 5.976 41.873 1.00 89.81 180 ARG A O 1
ATOM 1418 N N . MET A 1 181 ? -17.145 6.591 40.395 1.00 88.56 181 MET A N 1
ATOM 1419 C CA . MET A 1 181 ? -17.730 7.896 40.108 1.00 88.56 181 MET A CA 1
ATOM 1420 C C . MET A 1 181 ? -18.992 7.752 39.254 1.00 88.56 181 MET A C 1
ATOM 1422 O O . MET A 1 181 ? -19.985 8.416 39.537 1.00 88.56 181 MET A O 1
ATOM 1426 N N . TYR A 1 182 ? -18.993 6.820 38.299 1.00 90.44 182 TYR A N 1
ATOM 1427 C CA . TYR A 1 182 ? -20.171 6.482 37.502 1.00 90.44 182 TYR A CA 1
ATOM 1428 C C . TYR A 1 182 ? -21.348 6.037 38.375 1.00 90.44 182 TYR A C 1
ATOM 1430 O O . TYR A 1 182 ? -22.442 6.585 38.272 1.00 90.44 182 TYR A O 1
ATOM 1438 N N . GLN A 1 183 ? -21.124 5.119 39.321 1.00 91.56 183 GLN A N 1
ATOM 1439 C CA . GLN A 1 183 ? -22.171 4.684 40.258 1.00 91.56 183 GLN A CA 1
ATOM 1440 C C . GLN A 1 183 ? -22.730 5.837 41.099 1.00 91.56 183 GLN A C 1
ATOM 1442 O O . GLN A 1 183 ? -23.941 5.927 41.302 1.00 91.56 183 GLN A O 1
ATOM 1447 N N . LYS A 1 184 ? -21.863 6.741 41.572 1.00 90.44 184 LYS A N 1
ATOM 1448 C CA . LYS A 1 184 ? -22.302 7.939 42.300 1.00 90.44 184 LYS A CA 1
ATOM 1449 C C . LYS A 1 184 ? -23.122 8.869 41.412 1.00 90.44 184 LYS A C 1
ATOM 1451 O O . LYS A 1 184 ? -24.112 9.413 41.884 1.00 90.44 184 LYS A O 1
ATOM 1456 N N . MET A 1 185 ? -22.738 9.030 40.148 1.00 90.00 185 MET A N 1
ATOM 1457 C CA . MET A 1 185 ? -23.489 9.830 39.182 1.00 90.00 185 MET A CA 1
ATOM 1458 C C . MET A 1 185 ? -24.876 9.230 38.931 1.00 90.00 185 MET A C 1
ATOM 1460 O O . MET A 1 185 ? -25.857 9.966 38.955 1.00 90.00 185 MET A O 1
ATOM 1464 N N . VAL A 1 186 ? -24.990 7.904 38.786 1.00 91.56 186 VAL A N 1
ATOM 1465 C CA . VAL A 1 186 ? -26.296 7.231 38.654 1.00 91.56 186 VAL A CA 1
ATOM 1466 C C . VAL A 1 186 ? -27.149 7.447 39.910 1.00 91.56 186 VAL A C 1
ATOM 1468 O O . VAL A 1 186 ? -28.338 7.739 39.809 1.00 91.56 186 VAL A O 1
ATOM 1471 N N . ALA A 1 187 ? -26.555 7.359 41.103 1.00 92.38 187 ALA A N 1
ATOM 1472 C CA . ALA A 1 187 ? -27.267 7.623 42.352 1.00 92.38 187 ALA A CA 1
ATOM 1473 C C . ALA A 1 187 ? -27.744 9.085 42.459 1.00 92.38 187 ALA A C 1
ATOM 1475 O O . ALA A 1 187 ? -28.885 9.325 42.847 1.00 92.38 187 ALA A O 1
ATOM 1476 N N . ALA A 1 188 ? -26.899 10.045 42.076 1.00 90.19 188 ALA A N 1
ATOM 1477 C CA . ALA A 1 188 ? -27.243 11.464 42.028 1.00 90.19 188 ALA A CA 1
ATOM 1478 C C . ALA A 1 188 ? -28.368 11.754 41.023 1.00 90.19 188 ALA A C 1
ATOM 1480 O O . ALA A 1 188 ? -29.297 12.488 41.349 1.00 90.19 188 ALA A O 1
ATOM 1481 N N . HIS A 1 189 ? -28.328 11.129 39.842 1.00 91.31 189 HIS A N 1
ATOM 1482 C CA . HIS A 1 189 ? -29.407 11.191 38.854 1.00 91.31 189 HIS A CA 1
ATOM 1483 C C . HIS A 1 189 ? -30.735 10.708 39.447 1.00 91.31 189 HIS A C 1
ATOM 1485 O O . HIS A 1 189 ? -31.733 11.423 39.386 1.00 91.31 189 HIS A O 1
ATOM 1491 N N . ASN A 1 190 ? -30.737 9.529 40.074 1.00 92.06 190 ASN A N 1
ATOM 1492 C CA . ASN A 1 190 ? -31.943 8.962 40.675 1.00 92.06 190 ASN A CA 1
ATOM 1493 C C . ASN A 1 190 ? -32.512 9.855 41.787 1.00 92.06 190 ASN A C 1
ATOM 1495 O O . ASN A 1 190 ? -33.728 9.972 41.912 1.00 92.06 190 ASN A O 1
ATOM 1499 N N . LEU A 1 191 ? -31.645 10.496 42.575 1.00 91.50 191 LEU A N 1
ATOM 1500 C CA . LEU A 1 191 ? -32.050 11.428 43.626 1.00 91.50 191 LEU A CA 1
ATOM 1501 C C . LEU A 1 191 ? -32.664 12.705 43.038 1.00 91.50 191 LEU A C 1
ATOM 1503 O O . LEU A 1 191 ? -33.756 13.088 43.437 1.00 91.50 191 LEU A O 1
ATOM 1507 N N . ALA A 1 192 ? -32.028 13.308 42.031 1.00 90.00 192 ALA A N 1
ATOM 1508 C CA . ALA A 1 192 ? -32.549 14.502 41.368 1.00 90.00 192 ALA A CA 1
ATOM 1509 C C . ALA A 1 192 ? -33.915 14.251 40.698 1.00 90.00 192 ALA A C 1
ATOM 1511 O O . ALA A 1 192 ? -34.809 15.092 40.771 1.00 90.00 192 ALA A O 1
ATOM 1512 N N . VAL A 1 193 ? -34.100 13.076 40.087 1.00 91.69 193 VAL A N 1
ATOM 1513 C CA . VAL A 1 193 ? -35.391 12.669 39.511 1.00 91.69 193 VAL A CA 1
ATOM 1514 C C . VAL A 1 193 ? -36.442 12.444 40.603 1.00 91.69 193 VAL A C 1
ATOM 1516 O O . VAL A 1 193 ? -37.596 12.829 40.418 1.00 91.69 193 VAL A O 1
ATOM 1519 N N . ALA A 1 194 ? -36.064 11.863 41.747 1.00 89.12 194 ALA A N 1
ATOM 1520 C CA . ALA A 1 194 ? -36.965 11.698 42.890 1.00 89.12 194 ALA A CA 1
ATOM 1521 C C . ALA A 1 194 ? -37.418 13.046 43.481 1.00 89.12 194 ALA A C 1
ATOM 1523 O O . ALA A 1 194 ? -38.572 13.170 43.888 1.00 89.12 194 ALA A O 1
ATOM 1524 N N . ASP A 1 195 ? -36.553 14.062 43.441 1.00 88.69 195 ASP A N 1
ATOM 1525 C CA . ASP A 1 195 ? -36.868 15.445 43.824 1.00 88.69 195 ASP A CA 1
ATOM 1526 C C . ASP A 1 195 ? -37.715 16.190 42.768 1.00 88.69 195 ASP A C 1
ATOM 1528 O O . ASP A 1 195 ? -38.079 17.352 42.952 1.00 88.69 195 ASP A O 1
ATOM 1532 N N . GLY A 1 196 ? -38.068 15.526 41.660 1.00 89.00 196 GLY A N 1
ATOM 1533 C CA . GLY A 1 196 ? -38.927 16.065 40.606 1.00 89.00 196 GLY A CA 1
ATOM 1534 C C . GLY A 1 196 ? -38.209 16.962 39.597 1.00 89.00 196 GLY A C 1
ATOM 1535 O O . GLY A 1 196 ? -38.873 17.620 38.792 1.00 89.00 196 GLY A O 1
ATOM 1536 N N . LEU A 1 197 ? -36.872 16.995 39.603 1.00 89.25 197 LEU A N 1
AT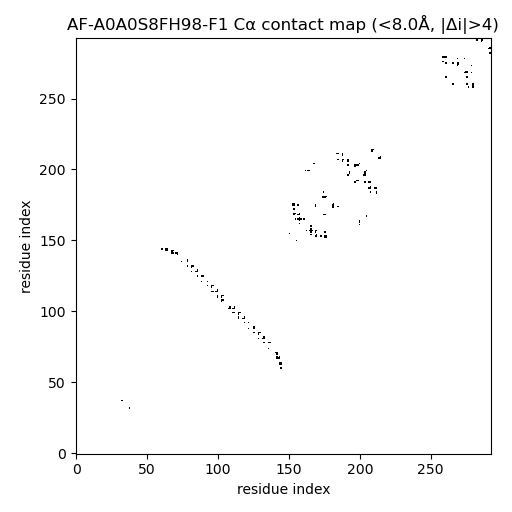OM 1537 C CA . LEU A 1 197 ? -36.101 17.755 38.622 1.00 89.25 197 LEU A CA 1
ATOM 1538 C C . LEU A 1 197 ? -36.134 17.052 37.264 1.00 89.25 197 LEU A C 1
ATOM 1540 O O . LEU A 1 197 ? -35.870 15.854 37.147 1.00 89.25 197 LEU A O 1
ATOM 1544 N N . GLN A 1 198 ? -36.441 17.816 36.217 1.00 87.19 198 GLN A N 1
ATOM 1545 C CA . GLN A 1 198 ? -36.451 17.290 34.857 1.00 87.19 198 GLN A CA 1
ATOM 1546 C C . GLN A 1 198 ? -35.014 17.089 34.349 1.00 87.19 198 GLN A C 1
ATOM 1548 O O . GLN A 1 198 ? -34.209 18.027 34.437 1.00 87.19 198 GLN A O 1
ATOM 1553 N N . PRO A 1 199 ? -34.687 15.916 33.772 1.00 85.56 199 PRO A N 1
ATOM 1554 C CA . PRO A 1 199 ? -33.428 15.715 33.060 1.00 85.56 199 PRO A CA 1
ATOM 1555 C C . PRO A 1 199 ? -33.233 16.784 31.972 1.00 85.56 199 PRO A C 1
ATOM 1557 O O . PRO A 1 199 ? -34.205 17.260 31.392 1.00 85.56 199 PRO A O 1
ATOM 1560 N N . ASP A 1 200 ? -31.982 17.158 31.694 1.00 85.19 200 ASP A N 1
ATOM 1561 C CA . ASP A 1 200 ? -31.590 18.199 30.720 1.00 85.19 200 ASP A CA 1
ATOM 1562 C C . ASP A 1 200 ? -31.898 19.661 31.091 1.00 85.19 200 ASP A C 1
ATOM 1564 O O . ASP A 1 200 ? -31.786 20.566 30.251 1.00 85.19 200 ASP A O 1
ATOM 1568 N N . THR A 1 201 ? -32.219 19.926 32.358 1.00 89.44 201 THR A N 1
ATOM 1569 C CA . THR A 1 201 ? -32.319 21.290 32.901 1.00 89.44 201 THR A CA 1
ATOM 1570 C C . THR A 1 201 ? -31.029 21.718 33.603 1.00 89.44 201 THR A C 1
ATOM 1572 O O . THR A 1 201 ? -30.283 20.894 34.131 1.00 89.44 201 THR A O 1
ATOM 1575 N N . ASP A 1 202 ? -30.745 23.023 33.621 1.00 86.56 202 ASP A N 1
ATOM 1576 C CA . ASP A 1 202 ? -29.538 23.542 34.281 1.00 86.56 202 ASP A CA 1
ATOM 1577 C C . ASP A 1 202 ? -29.591 23.340 35.808 1.00 86.56 202 ASP A C 1
ATOM 1579 O O . ASP A 1 202 ? -28.566 23.067 36.431 1.00 86.56 202 ASP A O 1
ATOM 1583 N N . GLU A 1 203 ? -30.789 23.382 36.403 1.00 86.81 203 GLU A N 1
ATOM 1584 C CA . GLU A 1 203 ? -31.012 23.070 37.822 1.00 86.81 203 GLU A CA 1
ATOM 1585 C C . GLU A 1 203 ? -30.698 21.602 38.141 1.00 86.81 203 GLU A C 1
ATOM 1587 O O . GLU A 1 203 ? -30.043 21.315 39.141 1.00 86.81 203 GLU A O 1
ATOM 1592 N N . TYR A 1 204 ? -31.079 20.678 37.255 1.00 90.44 204 TYR A N 1
ATOM 1593 C CA . TYR A 1 204 ? -30.743 19.258 37.362 1.00 90.44 204 TYR A CA 1
ATOM 1594 C C . TYR A 1 204 ? -29.227 19.004 37.313 1.00 90.44 204 TYR A C 1
ATOM 1596 O O . TYR A 1 204 ? -28.688 18.282 38.151 1.00 90.44 204 TYR A O 1
ATOM 1604 N N . PHE A 1 205 ? -28.499 19.624 36.379 1.00 89.19 205 PHE A N 1
ATOM 1605 C CA . PHE A 1 205 ? -27.039 19.466 36.336 1.00 89.19 205 PHE A CA 1
ATOM 1606 C C . PHE A 1 205 ? -26.360 20.088 37.561 1.00 89.19 205 PHE A C 1
ATOM 1608 O O . PHE A 1 205 ? -25.404 19.522 38.090 1.00 89.19 205 PHE A O 1
ATOM 1615 N N . ALA A 1 206 ? -26.886 21.205 38.068 1.00 88.00 206 ALA A N 1
ATOM 1616 C CA . ALA A 1 206 ? -26.370 21.847 39.267 1.00 88.00 206 ALA A CA 1
ATOM 1617 C C . ALA A 1 206 ? -26.505 20.949 40.514 1.00 88.00 206 ALA A C 1
ATOM 1619 O O . ALA A 1 206 ? -25.556 20.859 41.299 1.00 88.00 206 ALA A O 1
ATOM 1620 N N . THR A 1 207 ? -27.638 20.267 40.708 1.00 87.38 207 THR A N 1
ATOM 1621 C CA . THR A 1 207 ? -27.822 19.347 41.848 1.00 87.38 207 THR A CA 1
ATOM 1622 C C . THR A 1 207 ? -26.939 18.107 41.729 1.00 87.38 207 THR A C 1
ATOM 1624 O O . THR A 1 207 ? -26.338 17.675 42.716 1.00 87.38 207 THR A O 1
ATOM 1627 N N . ILE A 1 208 ? -26.752 17.579 40.519 1.00 88.38 208 ILE A N 1
ATOM 1628 C CA . ILE A 1 208 ? -25.817 16.472 40.273 1.00 88.38 208 ILE A CA 1
ATOM 1629 C C . ILE A 1 208 ? -24.371 16.887 40.562 1.00 88.38 208 ILE A C 1
ATOM 1631 O O . ILE A 1 208 ? -23.633 16.163 41.225 1.00 88.38 208 ILE A O 1
ATOM 1635 N N . GLU A 1 209 ? -23.946 18.068 40.127 1.00 90.06 209 GLU A N 1
ATOM 1636 C CA . GLU A 1 209 ? -22.591 18.553 40.404 1.00 90.06 209 GLU A CA 1
ATOM 1637 C C . GLU A 1 209 ? -22.353 18.845 41.888 1.00 90.06 209 GLU A C 1
ATOM 1639 O O . GLU A 1 209 ? -21.233 18.668 42.373 1.00 90.06 209 GLU A O 1
ATOM 1644 N N . ASP A 1 210 ? -23.387 19.271 42.617 1.00 88.69 210 ASP A N 1
ATOM 1645 C CA . ASP A 1 210 ? -23.310 19.515 44.060 1.00 88.69 210 ASP A CA 1
ATOM 1646 C C . ASP A 1 210 ? -23.215 18.201 44.852 1.00 88.69 210 ASP A C 1
ATOM 1648 O O . ASP A 1 210 ? -22.314 18.019 45.676 1.00 88.69 210 ASP A O 1
ATOM 1652 N N . THR A 1 211 ? -24.062 17.223 44.521 1.00 85.56 211 THR A N 1
ATOM 1653 C CA . THR A 1 211 ? -24.033 15.881 45.131 1.00 85.56 211 THR A CA 1
ATOM 1654 C C . THR A 1 211 ? -22.723 15.143 44.848 1.00 85.56 211 THR A C 1
ATOM 1656 O O . THR A 1 211 ? -22.166 14.492 45.738 1.00 85.56 211 THR A O 1
ATOM 1659 N N . LEU A 1 212 ? -22.176 15.290 43.639 1.00 85.12 212 LEU A N 1
ATOM 1660 C CA . LEU A 1 212 ? -20.876 14.737 43.257 1.00 85.12 212 LEU A CA 1
ATOM 1661 C C . LEU A 1 212 ? -19.688 15.587 43.732 1.00 85.12 212 LEU A C 1
ATOM 1663 O O . LEU A 1 212 ? -18.543 15.15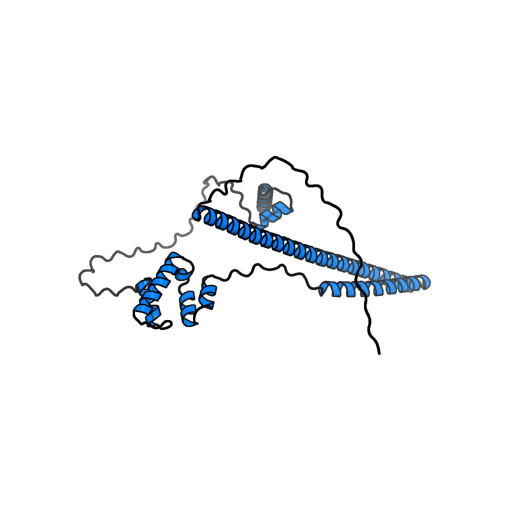2 43.598 1.00 85.12 212 LEU A O 1
ATOM 1667 N N . ARG A 1 213 ? -19.942 16.769 44.314 1.00 84.00 213 ARG A N 1
ATOM 1668 C CA . ARG A 1 213 ? -18.930 17.752 44.741 1.00 84.00 213 ARG A CA 1
ATOM 1669 C C . ARG A 1 213 ? -17.933 18.100 43.631 1.00 84.00 213 ARG A C 1
ATOM 1671 O O . ARG A 1 213 ? -16.748 18.303 43.888 1.00 84.00 213 ARG A O 1
ATOM 1678 N N . LEU A 1 214 ? -18.422 18.156 42.394 1.00 77.75 214 LEU A N 1
ATOM 1679 C CA . LEU A 1 214 ? -17.649 18.519 41.203 1.00 77.75 214 LEU A CA 1
ATOM 1680 C C . LEU A 1 214 ? -17.469 20.033 41.079 1.00 77.75 214 LEU A C 1
ATOM 1682 O O . LEU A 1 214 ? -16.549 20.497 40.407 1.00 77.75 214 LEU A O 1
ATOM 1686 N N . ARG A 1 215 ? -18.304 20.812 41.778 1.00 68.75 215 ARG A N 1
ATOM 1687 C CA . ARG A 1 215 ? -18.110 22.252 41.915 1.00 68.75 215 ARG A CA 1
ATOM 1688 C C . ARG A 1 215 ? -16.826 22.518 42.696 1.00 68.75 215 ARG A C 1
ATOM 1690 O O . ARG A 1 215 ? -16.767 22.339 43.913 1.00 68.75 215 ARG A O 1
ATOM 1697 N N . SER A 1 216 ? -15.795 22.980 41.989 1.00 51.81 216 SER A N 1
ATOM 1698 C CA . SER A 1 216 ? -14.654 23.636 42.620 1.00 51.81 216 SER A CA 1
ATOM 1699 C C . SER A 1 216 ? -15.211 24.773 43.470 1.00 51.81 216 SER A C 1
ATOM 1701 O O . SER A 1 216 ? -15.848 25.688 42.945 1.00 51.81 216 SER A O 1
ATOM 1703 N N . ARG A 1 217 ? -15.059 24.672 44.793 1.00 44.03 217 ARG A N 1
ATOM 1704 C CA . ARG A 1 217 ? -15.472 25.711 45.734 1.00 44.03 217 ARG A CA 1
ATOM 1705 C C . ARG A 1 217 ? -14.763 26.997 45.317 1.00 44.03 217 ARG A C 1
ATOM 1707 O O . ARG A 1 217 ? -13.561 27.131 45.538 1.00 44.03 217 ARG A O 1
ATOM 1714 N N . ALA A 1 218 ? -15.498 27.923 44.701 1.00 44.38 218 ALA A N 1
ATOM 1715 C CA . ALA A 1 218 ? -15.043 29.299 44.577 1.00 44.38 218 ALA A CA 1
ATOM 1716 C C . ALA A 1 218 ? -14.626 29.761 45.986 1.00 44.38 218 ALA A C 1
ATOM 1718 O O . ALA A 1 218 ? -15.325 29.409 46.948 1.00 44.38 218 ALA A O 1
ATOM 1719 N N . PRO A 1 219 ? -13.488 30.459 46.157 1.00 42.69 219 PRO A N 1
ATOM 1720 C CA . PRO A 1 219 ? -13.127 30.996 47.457 1.00 42.69 219 PRO A CA 1
ATOM 1721 C C . PRO A 1 219 ? -14.295 31.866 47.907 1.00 42.69 219 PRO A C 1
ATOM 1723 O O . PRO A 1 219 ? -14.629 32.848 47.251 1.00 42.69 219 PRO A O 1
ATOM 1726 N N . VAL A 1 220 ? -14.970 31.443 48.970 1.00 45.22 220 VAL A N 1
ATOM 1727 C CA . VAL A 1 220 ? -15.952 32.280 49.647 1.00 45.22 220 VAL A CA 1
ATOM 1728 C C . VAL A 1 220 ? -15.147 33.471 50.148 1.00 45.22 220 VAL A C 1
ATOM 1730 O O . VAL A 1 220 ? -14.207 33.264 50.919 1.00 45.22 220 VAL A O 1
ATOM 1733 N N . GLU A 1 221 ? -15.440 34.670 49.641 1.00 48.44 221 GLU A N 1
ATOM 1734 C CA . GLU A 1 221 ? -14.931 35.910 50.220 1.00 48.44 221 GLU A CA 1
ATOM 1735 C C . GLU A 1 221 ? -15.317 35.887 51.697 1.00 48.44 221 GLU A C 1
ATOM 1737 O O . GLU A 1 221 ? -16.489 35.870 52.064 1.00 48.44 221 GLU A O 1
ATOM 1742 N N . GLN A 1 222 ? -14.302 35.698 52.529 1.00 39.69 222 GLN A N 1
ATOM 1743 C CA . GLN A 1 222 ? -14.440 35.604 53.963 1.00 39.69 222 GLN A CA 1
ATOM 1744 C C . GLN A 1 222 ? -14.599 37.037 54.458 1.00 39.69 222 GLN A C 1
ATOM 1746 O O . GLN A 1 222 ? -13.668 37.827 54.312 1.00 39.69 222 GLN A O 1
ATOM 1751 N N . ASP A 1 223 ? -15.790 37.354 54.968 1.00 40.56 223 ASP A N 1
ATOM 1752 C CA . ASP A 1 223 ? -16.111 38.625 55.614 1.00 40.56 223 ASP A CA 1
ATOM 1753 C C . ASP A 1 223 ? -14.971 39.067 56.548 1.00 40.56 223 ASP A C 1
ATOM 1755 O O . ASP A 1 223 ? -14.420 38.271 57.316 1.00 40.56 223 ASP A O 1
ATOM 1759 N N . ASP A 1 224 ? -14.606 40.345 56.438 1.00 45.03 224 ASP A N 1
ATOM 1760 C CA . ASP A 1 224 ? -13.513 41.000 57.152 1.00 45.03 224 ASP A CA 1
ATOM 1761 C C . ASP A 1 224 ? -13.690 40.936 58.684 1.00 45.03 224 ASP A C 1
ATOM 1763 O O . ASP A 1 224 ? -14.212 41.853 59.322 1.00 45.03 224 ASP A O 1
ATOM 1767 N N . ASP A 1 225 ? -13.171 39.880 59.311 1.00 42.69 225 ASP A N 1
ATOM 1768 C CA . ASP A 1 225 ? -12.885 39.871 60.744 1.00 42.69 225 ASP A CA 1
ATOM 1769 C C . ASP A 1 225 ? -11.674 40.780 61.033 1.00 42.69 225 ASP A C 1
ATOM 1771 O O . ASP A 1 225 ? -10.511 40.455 60.756 1.00 42.69 225 ASP A O 1
ATOM 1775 N N . ALA A 1 226 ? -11.952 41.927 61.661 1.00 53.78 226 ALA A N 1
ATOM 1776 C CA . ALA A 1 226 ? -11.024 43.003 62.031 1.00 53.78 226 ALA A CA 1
ATOM 1777 C C . ALA A 1 226 ? -9.931 42.633 63.069 1.00 53.78 226 ALA A C 1
ATOM 1779 O O . ALA A 1 226 ? -9.358 43.507 63.719 1.00 53.78 226 ALA A O 1
ATOM 1780 N N . MET A 1 227 ? -9.591 41.349 63.212 1.00 50.19 227 MET A N 1
ATOM 1781 C CA . MET A 1 227 ? -8.495 40.844 64.051 1.00 50.19 227 MET A CA 1
ATOM 1782 C C . MET A 1 227 ? -7.440 40.028 63.280 1.00 50.19 227 MET A C 1
ATOM 1784 O O . MET A 1 227 ? -6.413 39.659 63.848 1.00 50.19 227 MET A O 1
ATOM 1788 N N . SER A 1 228 ? -7.601 39.823 61.967 1.00 48.75 228 SER A N 1
ATOM 1789 C CA . SER A 1 228 ? -6.648 39.058 61.136 1.00 48.75 228 SER A CA 1
ATOM 1790 C C . SER A 1 228 ? -5.426 39.858 60.641 1.00 48.75 228 SER A C 1
ATOM 1792 O O . SER A 1 228 ? -4.633 39.374 59.833 1.00 48.75 228 SER A O 1
ATOM 1794 N N . SER A 1 229 ? -5.202 41.073 61.155 1.00 52.75 229 SER A N 1
ATOM 1795 C CA . SER A 1 229 ? -4.081 41.937 60.735 1.00 52.75 229 SER A CA 1
ATOM 1796 C C . SER A 1 229 ? -2.715 41.570 61.352 1.00 52.75 229 SER A C 1
ATOM 1798 O O . SER A 1 229 ? -1.696 42.138 60.963 1.00 52.75 229 SER A O 1
ATOM 1800 N N . ALA A 1 230 ? -2.650 40.596 62.271 1.00 54.50 230 ALA A N 1
ATOM 1801 C CA . ALA A 1 230 ? -1.399 40.164 62.916 1.00 54.50 230 ALA A CA 1
ATOM 1802 C C . ALA A 1 230 ? -0.775 38.879 62.326 1.00 54.50 230 ALA A C 1
ATOM 1804 O O . ALA A 1 230 ? 0.338 38.516 62.699 1.00 54.50 230 ALA A O 1
ATOM 1805 N N . ALA A 1 231 ? -1.445 38.208 61.382 1.00 56.22 231 ALA A N 1
ATOM 1806 C CA . ALA A 1 231 ? -0.990 36.939 60.800 1.00 56.22 231 ALA A CA 1
ATOM 1807 C C . ALA A 1 231 ? -0.799 37.006 59.274 1.00 56.22 231 ALA A C 1
ATOM 1809 O O . ALA A 1 231 ? -1.048 36.035 58.560 1.00 56.22 231 ALA A O 1
ATOM 1810 N N . LYS A 1 232 ? -0.309 38.139 58.746 1.00 52.91 232 LYS A N 1
ATOM 1811 C CA . LYS A 1 232 ? 0.229 38.172 57.377 1.00 52.91 232 LYS A CA 1
ATOM 1812 C C . LYS A 1 232 ? 1.485 37.300 57.315 1.00 52.91 232 LYS A C 1
ATOM 1814 O O . LYS A 1 232 ? 2.592 37.756 57.597 1.00 52.91 232 LYS A O 1
ATOM 1819 N N . VAL A 1 233 ? 1.304 36.041 56.918 1.00 50.84 233 VAL A N 1
ATOM 1820 C CA . VAL A 1 233 ? 2.384 35.168 56.455 1.00 50.84 233 VAL A CA 1
ATOM 1821 C C . VAL A 1 233 ? 3.106 35.906 55.336 1.00 50.84 233 VAL A C 1
ATOM 1823 O O . VAL A 1 233 ? 2.539 36.232 54.293 1.00 50.84 233 VAL A O 1
ATOM 1826 N N . THR A 1 234 ? 4.363 36.235 55.597 1.00 50.12 234 THR A N 1
ATOM 1827 C CA . THR A 1 234 ? 5.243 36.938 54.677 1.00 50.12 234 THR A CA 1
ATOM 1828 C C . THR A 1 234 ? 5.327 36.126 53.387 1.00 50.12 234 THR A C 1
ATOM 1830 O O . THR A 1 234 ? 5.809 34.993 53.394 1.00 50.12 234 THR A O 1
ATOM 1833 N N . GLN A 1 235 ? 4.835 36.681 52.276 1.00 52.91 235 GLN A N 1
ATOM 1834 C CA . GLN A 1 235 ? 4.995 36.074 50.959 1.00 52.91 235 GLN A CA 1
ATOM 1835 C C . GLN A 1 235 ? 6.485 35.823 50.717 1.00 52.91 235 GLN A C 1
ATOM 1837 O O . GLN A 1 235 ? 7.304 36.747 50.709 1.00 52.91 235 GLN A O 1
ATOM 1842 N N . ARG A 1 236 ? 6.835 34.544 50.562 1.00 49.19 236 ARG A N 1
ATOM 1843 C CA . ARG A 1 236 ? 8.187 34.092 50.249 1.00 49.19 236 ARG A CA 1
ATOM 1844 C C . ARG A 1 236 ? 8.560 34.709 48.901 1.00 49.19 236 ARG A C 1
ATOM 1846 O O . ARG A 1 236 ? 8.024 34.317 47.869 1.00 49.19 236 ARG A O 1
ATOM 1853 N N . ARG A 1 237 ? 9.433 35.718 48.918 1.00 54.53 237 ARG A N 1
ATOM 1854 C CA . ARG A 1 237 ? 9.999 36.300 47.698 1.00 54.53 237 ARG A CA 1
ATOM 1855 C C . ARG A 1 237 ? 10.674 35.170 46.924 1.00 54.53 237 ARG A C 1
ATOM 1857 O O . ARG A 1 237 ? 11.565 34.512 47.460 1.00 54.53 237 ARG A O 1
ATOM 1864 N N . TYR A 1 238 ? 10.222 34.932 45.696 1.00 55.38 238 TYR A N 1
ATOM 1865 C CA . TYR A 1 238 ? 10.925 34.077 44.749 1.00 55.38 238 TYR A CA 1
ATOM 1866 C C . TYR A 1 238 ? 12.358 34.598 44.618 1.00 55.38 238 TYR A C 1
ATOM 1868 O O . TYR A 1 238 ? 12.574 35.779 44.340 1.00 55.38 238 TYR A O 1
ATOM 1876 N N . ALA A 1 239 ? 13.333 33.731 44.886 1.00 59.59 239 ALA A N 1
ATOM 1877 C CA . ALA A 1 239 ? 14.727 34.044 44.628 1.00 59.59 239 ALA A CA 1
ATOM 1878 C C . ALA A 1 239 ? 14.911 34.240 43.110 1.00 59.59 239 ALA A C 1
ATOM 1880 O O . ALA A 1 239 ? 14.346 33.460 42.337 1.00 59.59 239 ALA A O 1
ATOM 1881 N N . PRO A 1 240 ? 15.666 35.258 42.660 1.00 66.38 240 PRO A N 1
ATOM 1882 C CA . PRO A 1 240 ? 15.989 35.402 41.246 1.00 66.38 240 PRO A CA 1
ATOM 1883 C C . PRO A 1 240 ? 16.756 34.161 40.752 1.00 66.38 240 PRO A C 1
ATOM 1885 O O . PRO A 1 240 ? 17.509 33.567 41.531 1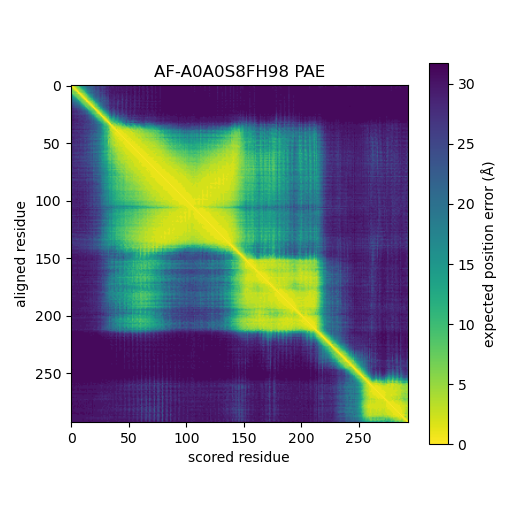.00 66.38 240 PRO A O 1
ATOM 1888 N N . PRO A 1 241 ? 16.580 33.751 39.481 1.00 60.81 241 PRO A N 1
ATOM 1889 C CA . PRO A 1 241 ? 17.279 32.596 38.931 1.00 60.81 241 PRO A CA 1
ATOM 1890 C C . PRO A 1 241 ? 18.790 32.808 39.039 1.00 60.81 241 PRO A C 1
ATOM 1892 O O . PRO A 1 241 ? 19.328 33.823 38.592 1.00 60.81 241 PRO A O 1
ATOM 1895 N N . ALA A 1 242 ? 19.466 31.848 39.671 1.00 54.78 242 ALA A N 1
ATOM 1896 C CA . ALA A 1 242 ? 20.911 31.847 39.797 1.00 54.78 242 ALA A CA 1
ATOM 1897 C C . ALA A 1 242 ? 21.545 31.857 38.399 1.00 54.78 242 ALA A C 1
ATOM 1899 O O . ALA A 1 242 ? 21.245 31.007 37.559 1.00 54.78 242 ALA A O 1
ATOM 1900 N N . ALA A 1 243 ? 22.416 32.835 38.161 1.00 47.47 243 ALA A N 1
ATOM 1901 C CA . ALA A 1 243 ? 23.250 32.892 36.971 1.00 47.47 243 ALA A CA 1
ATOM 1902 C C . ALA A 1 243 ? 24.084 31.599 36.835 1.00 47.47 243 ALA A C 1
ATOM 1904 O O . ALA A 1 243 ? 24.477 31.014 37.852 1.00 47.47 243 ALA A O 1
ATOM 1905 N N . PRO A 1 244 ? 24.383 31.147 35.603 1.00 47.66 244 PRO A N 1
ATOM 1906 C CA . PRO A 1 244 ? 25.160 29.936 35.383 1.00 47.66 244 PRO A CA 1
ATOM 1907 C C . PRO A 1 244 ? 26.565 30.096 35.971 1.00 47.66 244 PRO A C 1
ATOM 1909 O O . PRO A 1 244 ? 27.349 30.952 35.559 1.00 47.66 244 PRO A O 1
ATOM 1912 N N . VAL A 1 245 ? 26.892 29.250 36.946 1.00 49.34 245 VAL A N 1
ATOM 1913 C CA . VAL A 1 245 ? 28.242 29.131 37.496 1.00 49.34 245 VAL A CA 1
ATOM 1914 C C . VAL A 1 245 ? 29.137 28.419 36.486 1.00 49.34 245 VAL A C 1
ATOM 1916 O O . VAL A 1 245 ? 29.263 27.197 36.481 1.00 49.34 245 VAL A O 1
ATOM 1919 N N . SER A 1 246 ? 29.809 29.205 35.646 1.00 45.69 246 SER A N 1
ATOM 1920 C CA . SER A 1 246 ? 31.055 28.777 35.015 1.00 45.69 246 SER A CA 1
ATOM 1921 C C . SER A 1 246 ? 32.122 28.640 36.097 1.00 45.69 246 SER A C 1
ATOM 1923 O O . SER A 1 246 ? 32.719 29.623 36.535 1.00 45.69 246 SER A O 1
ATOM 1925 N N . ARG A 1 247 ? 32.381 27.407 36.529 1.00 43.94 247 ARG A N 1
ATOM 1926 C CA . ARG A 1 247 ? 33.616 27.062 37.230 1.00 43.94 247 ARG A CA 1
ATOM 1927 C C . ARG A 1 247 ? 34.108 25.717 36.718 1.00 43.94 247 ARG A C 1
ATOM 1929 O O . ARG A 1 247 ? 33.562 24.670 37.047 1.00 43.94 247 ARG A O 1
ATOM 1936 N N . GLY A 1 248 ? 35.148 25.782 35.889 1.00 45.12 248 GLY A N 1
ATOM 1937 C CA . GLY A 1 248 ? 35.995 24.637 35.598 1.00 45.12 248 GLY A CA 1
ATOM 1938 C C . GLY A 1 248 ? 36.526 24.036 36.900 1.00 45.12 248 GLY A C 1
ATOM 1939 O O . GLY A 1 248 ? 36.897 24.754 37.829 1.00 45.12 248 GLY A O 1
ATOM 1940 N N . GLY A 1 249 ? 36.522 22.711 36.961 1.00 34.41 249 GLY A N 1
ATOM 1941 C CA . GLY A 1 249 ? 36.987 21.950 38.109 1.00 34.41 249 GLY A CA 1
ATOM 1942 C C . GLY A 1 249 ? 36.651 20.481 37.919 1.00 34.41 249 GLY A C 1
ATOM 1943 O O . GLY A 1 249 ? 35.504 20.080 38.092 1.00 34.41 249 GLY A O 1
ATOM 1944 N N . ASN A 1 250 ? 37.659 19.704 37.521 1.00 45.72 250 ASN A N 1
ATOM 1945 C CA . ASN A 1 250 ? 37.632 18.249 37.424 1.00 45.72 250 ASN A CA 1
ATOM 1946 C C . ASN A 1 250 ? 36.983 17.617 38.664 1.00 45.72 250 ASN A C 1
ATOM 1948 O O . ASN A 1 250 ? 37.534 17.680 39.760 1.00 45.72 250 ASN A O 1
ATOM 1952 N N . GLY A 1 251 ? 35.847 16.959 38.454 1.00 36.59 251 GLY A N 1
ATOM 1953 C CA . GLY A 1 251 ? 35.191 16.102 39.430 1.00 36.59 251 GLY A CA 1
ATOM 1954 C C . GLY A 1 251 ? 34.739 14.830 38.732 1.00 36.59 251 GLY A C 1
ATOM 1955 O O . GLY A 1 251 ? 33.717 14.809 38.052 1.00 36.59 251 GLY A O 1
ATOM 1956 N N . THR A 1 252 ? 35.544 13.783 38.870 1.00 48.16 252 THR A N 1
ATOM 1957 C CA . THR A 1 252 ? 35.277 12.392 38.500 1.00 48.16 252 THR A CA 1
ATOM 1958 C C . THR A 1 252 ? 34.078 11.864 39.293 1.00 48.16 252 THR A C 1
ATOM 1960 O O . THR A 1 252 ? 34.214 11.181 40.302 1.00 48.16 252 THR A O 1
ATOM 1963 N N . GLY A 1 253 ? 32.878 12.213 38.833 1.00 39.81 253 GLY A N 1
ATOM 1964 C CA . GLY A 1 253 ? 31.625 11.580 39.221 1.00 39.81 253 GLY A CA 1
ATOM 1965 C C . GLY A 1 253 ? 31.354 10.404 38.294 1.00 39.81 253 GLY A C 1
ATOM 1966 O O . GLY A 1 253 ? 31.182 10.591 37.091 1.00 39.81 253 GLY A O 1
ATOM 1967 N N . SER A 1 254 ? 31.362 9.201 38.866 1.00 48.59 254 SER A N 1
ATOM 1968 C CA . SER A 1 254 ? 31.018 7.931 38.228 1.00 48.59 254 SER A CA 1
ATOM 1969 C C . SER A 1 254 ? 29.717 8.056 37.428 1.00 48.59 254 SER A C 1
ATOM 1971 O O . SER A 1 254 ? 28.620 8.050 37.986 1.00 48.59 254 SER A O 1
ATOM 1973 N N . ARG A 1 255 ? 29.841 8.216 36.105 1.00 46.28 255 ARG A N 1
ATOM 1974 C CA . ARG A 1 255 ? 28.727 8.039 35.178 1.00 46.28 255 ARG A CA 1
ATOM 1975 C C . ARG A 1 255 ? 28.472 6.543 35.116 1.00 46.28 255 ARG A C 1
ATOM 1977 O O . ARG A 1 255 ? 29.348 5.789 34.697 1.00 46.28 255 ARG A O 1
ATOM 1984 N N . SER A 1 256 ? 27.285 6.112 35.527 1.00 44.84 256 SER A N 1
ATOM 1985 C CA . SER A 1 256 ? 26.784 4.809 35.117 1.00 44.84 256 SER A CA 1
ATOM 1986 C C . SER A 1 256 ? 26.883 4.752 33.590 1.00 44.84 256 SER A C 1
ATOM 1988 O O . SER A 1 256 ? 26.339 5.607 32.892 1.00 44.84 256 SER A O 1
ATOM 1990 N N . ASN A 1 257 ? 27.646 3.786 33.074 1.00 54.47 257 ASN A N 1
ATOM 1991 C CA . ASN A 1 257 ? 27.825 3.521 31.644 1.00 54.47 257 ASN A CA 1
ATOM 1992 C C . ASN A 1 257 ? 26.530 2.912 31.068 1.00 54.47 257 ASN A C 1
ATOM 1994 O O . ASN A 1 257 ? 26.499 1.786 30.576 1.00 54.47 257 ASN A O 1
ATOM 1998 N N . GLY A 1 258 ? 25.425 3.642 31.213 1.00 59.50 258 GLY A N 1
ATOM 1999 C CA . GLY A 1 258 ? 24.144 3.327 30.615 1.00 59.50 258 GLY A CA 1
ATOM 2000 C C . GLY A 1 258 ? 24.213 3.670 29.141 1.00 59.50 258 GLY A C 1
ATOM 2001 O O . GLY A 1 258 ? 24.302 4.834 28.758 1.00 59.50 258 GLY A O 1
ATOM 2002 N N . TYR A 1 259 ? 24.201 2.637 28.320 1.00 73.69 259 TYR A N 1
ATOM 2003 C CA . TYR A 1 259 ? 23.983 2.756 26.894 1.00 73.69 259 TYR A CA 1
ATOM 2004 C C . TYR A 1 259 ? 22.528 3.233 26.678 1.00 73.69 259 TYR A C 1
ATOM 2006 O O . TYR A 1 259 ? 21.588 2.621 27.186 1.00 73.69 259 TYR A O 1
ATOM 2014 N N . ILE A 1 260 ? 22.340 4.363 25.992 1.00 78.06 260 ILE A N 1
ATOM 2015 C CA . ILE A 1 260 ? 21.016 4.894 25.639 1.00 78.06 260 ILE A CA 1
ATOM 2016 C C . ILE A 1 260 ? 20.986 5.037 24.117 1.00 78.06 260 ILE A C 1
ATOM 2018 O O . ILE A 1 260 ? 21.680 5.894 23.568 1.00 78.06 260 ILE A O 1
ATOM 2022 N N . LEU A 1 261 ? 20.189 4.202 23.449 1.00 84.44 261 LEU A N 1
ATOM 2023 C CA . LEU A 1 261 ? 19.823 4.377 22.041 1.00 84.44 261 LEU A CA 1
ATOM 2024 C C . LEU A 1 261 ? 18.344 4.702 21.911 1.00 84.44 261 LEU A C 1
ATOM 2026 O O . LEU A 1 261 ? 17.514 4.220 22.690 1.00 84.44 261 LEU A O 1
ATOM 2030 N N . SER A 1 262 ? 18.027 5.491 20.890 1.00 88.44 262 SER A N 1
ATOM 2031 C CA . SER A 1 262 ? 16.646 5.693 20.465 1.00 88.44 262 SER A CA 1
ATOM 2032 C C . SER A 1 262 ? 16.073 4.408 19.837 1.00 88.44 262 SER A C 1
ATOM 2034 O O . SER A 1 262 ? 16.834 3.551 19.383 1.00 88.44 262 SER A O 1
ATOM 2036 N N . PRO A 1 263 ? 14.740 4.248 19.773 1.00 86.56 263 PRO A N 1
ATOM 2037 C CA . PRO A 1 263 ? 14.119 3.092 19.121 1.00 86.56 263 PRO A CA 1
ATOM 2038 C C . PRO A 1 263 ? 14.588 2.882 17.671 1.00 86.56 263 PRO A C 1
ATOM 2040 O O . PRO A 1 263 ? 14.956 1.771 17.307 1.00 86.56 263 PRO A O 1
ATOM 2043 N N . ALA A 1 264 ? 14.698 3.960 16.888 1.00 88.19 264 ALA A N 1
ATOM 2044 C CA . ALA A 1 264 ? 15.200 3.906 15.511 1.00 88.19 264 ALA A CA 1
ATOM 2045 C C . ALA A 1 264 ? 16.665 3.433 15.432 1.00 88.19 264 ALA A C 1
ATOM 2047 O O . ALA A 1 264 ? 17.059 2.702 14.529 1.00 88.19 264 ALA A O 1
ATOM 2048 N N . GLU A 1 265 ? 17.495 3.810 16.404 1.00 88.12 265 GLU A N 1
ATOM 2049 C CA . GLU A 1 265 ? 18.895 3.381 16.461 1.00 88.12 265 GLU A CA 1
ATOM 2050 C C . GLU A 1 265 ? 19.040 1.894 16.800 1.00 88.12 265 GLU A C 1
ATOM 2052 O O . GLU A 1 265 ? 19.960 1.239 16.310 1.00 88.12 265 GLU A O 1
ATOM 2057 N N . LYS A 1 266 ? 18.114 1.340 17.590 1.00 90.31 266 LYS A N 1
ATOM 2058 C CA . LYS A 1 266 ? 18.059 -0.103 17.854 1.00 90.31 266 LYS A CA 1
ATOM 2059 C C . LYS A 1 266 ? 17.680 -0.892 16.606 1.00 90.31 266 LYS A C 1
ATOM 2061 O O . LYS A 1 266 ? 18.291 -1.921 16.332 1.00 90.31 266 LYS A O 1
ATOM 2066 N N . GLU A 1 267 ? 16.731 -0.386 15.822 1.00 90.12 267 GLU A N 1
ATOM 2067 C CA . GLU A 1 267 ? 16.364 -0.977 14.531 1.00 90.12 267 GLU A CA 1
ATOM 2068 C C . GLU A 1 267 ? 17.534 -0.943 13.545 1.00 90.12 267 GLU A C 1
ATOM 2070 O O . GLU A 1 267 ? 17.820 -1.945 12.896 1.00 90.12 267 GLU A O 1
ATOM 2075 N N . HIS A 1 268 ? 18.283 0.162 13.485 1.00 87.62 268 HIS A N 1
ATOM 2076 C CA . HIS A 1 268 ? 19.494 0.239 12.668 1.00 87.62 268 HIS A CA 1
ATOM 2077 C C . HIS A 1 268 ? 20.588 -0.730 13.128 1.00 87.62 268 HIS A C 1
ATOM 2079 O O . HIS A 1 268 ? 21.240 -1.348 12.286 1.00 87.62 268 HIS A O 1
ATOM 2085 N N . ALA A 1 269 ? 20.783 -0.894 14.440 1.00 90.75 269 ALA A N 1
ATOM 2086 C CA . ALA A 1 269 ? 21.715 -1.883 14.975 1.00 90.75 269 ALA A CA 1
ATOM 2087 C C . ALA A 1 269 ? 21.311 -3.310 14.558 1.00 90.75 269 ALA A C 1
ATOM 2089 O O . ALA A 1 269 ? 22.153 -4.066 14.068 1.00 90.75 269 ALA A O 1
ATOM 2090 N N . ALA A 1 270 ? 20.017 -3.637 14.655 1.00 91.06 270 ALA A N 1
ATOM 2091 C CA . ALA A 1 270 ? 19.465 -4.918 14.221 1.00 91.06 270 ALA A CA 1
ATOM 2092 C C . ALA A 1 270 ? 19.604 -5.133 12.703 1.00 91.06 270 ALA A C 1
ATOM 2094 O O . ALA A 1 270 ? 20.045 -6.198 12.274 1.00 91.06 270 ALA A O 1
ATOM 2095 N N . ALA A 1 271 ? 19.316 -4.112 11.892 1.00 90.31 271 ALA A N 1
ATOM 2096 C CA . ALA A 1 271 ? 19.453 -4.158 10.435 1.00 90.31 271 ALA A CA 1
ATOM 2097 C C . ALA A 1 271 ? 20.912 -4.342 9.980 1.00 90.31 271 ALA A C 1
ATOM 2099 O O . ALA A 1 271 ? 21.170 -4.993 8.971 1.00 90.31 271 ALA A O 1
ATOM 2100 N N . MET A 1 272 ? 21.874 -3.803 10.736 1.00 88.00 272 MET A N 1
ATOM 2101 C CA . MET A 1 272 ? 23.311 -3.995 10.503 1.00 88.00 272 MET A CA 1
ATOM 2102 C C . MET A 1 272 ? 23.875 -5.268 11.150 1.00 88.00 272 MET A C 1
ATOM 2104 O O . MET A 1 272 ? 25.085 -5.491 11.094 1.00 88.00 272 MET A O 1
ATOM 2108 N N . GLY A 1 273 ? 23.031 -6.095 11.779 1.00 90.69 273 GLY A N 1
ATOM 2109 C CA . GLY A 1 273 ? 23.449 -7.329 12.446 1.00 90.69 273 GLY A CA 1
ATOM 2110 C C . GLY A 1 273 ? 24.439 -7.107 13.593 1.00 90.69 273 GLY A C 1
ATOM 2111 O O . GLY A 1 273 ? 25.197 -8.013 13.936 1.00 90.69 273 GLY A O 1
ATOM 2112 N N . MET A 1 274 ? 24.472 -5.907 14.176 1.00 90.44 274 MET A N 1
ATOM 2113 C CA . MET A 1 274 ? 25.383 -5.559 15.263 1.00 90.44 274 MET A CA 1
ATOM 2114 C C . MET A 1 274 ? 24.647 -5.429 16.590 1.00 90.44 274 MET A C 1
ATOM 2116 O O . MET A 1 274 ? 23.478 -5.057 16.652 1.00 90.44 274 MET A O 1
ATOM 2120 N N . SER A 1 275 ? 25.351 -5.720 17.686 1.00 90.50 275 SER A N 1
ATOM 2121 C CA . SER A 1 275 ? 24.776 -5.521 19.015 1.00 90.50 275 SER A CA 1
ATOM 2122 C C . SER A 1 275 ? 24.505 -4.037 19.276 1.00 90.50 275 SER A C 1
ATOM 2124 O O . SER A 1 275 ? 25.298 -3.173 18.901 1.00 90.50 275 SER A O 1
ATOM 2126 N N . GLU A 1 276 ? 23.418 -3.763 19.993 1.00 87.81 276 GLU A N 1
ATOM 2127 C CA . GLU A 1 276 ? 23.043 -2.445 20.513 1.00 87.81 276 GLU A CA 1
ATOM 2128 C C . GLU A 1 276 ? 24.253 -1.690 21.114 1.00 87.81 276 GLU A C 1
ATOM 2130 O O . GLU A 1 276 ? 24.538 -0.543 20.764 1.00 87.81 276 GLU A O 1
ATOM 2135 N N . LYS A 1 277 ? 25.054 -2.380 21.935 1.00 88.56 277 LYS A N 1
ATOM 2136 C CA . LYS A 1 277 ? 26.285 -1.839 22.528 1.00 88.56 277 LYS A CA 1
ATOM 2137 C C . LYS A 1 277 ? 27.345 -1.467 21.482 1.00 88.56 277 LYS A C 1
ATOM 2139 O O . LYS A 1 277 ? 27.910 -0.381 21.553 1.00 88.56 277 LYS A O 1
ATOM 2144 N N . ALA A 1 278 ? 27.593 -2.339 20.506 1.00 87.62 278 ALA A N 1
ATOM 2145 C CA . ALA A 1 278 ? 28.582 -2.094 19.454 1.00 87.62 278 ALA A CA 1
ATOM 2146 C C . ALA A 1 278 ? 28.199 -0.903 18.562 1.00 87.62 278 ALA A C 1
ATOM 2148 O O . ALA A 1 278 ? 29.066 -0.122 18.169 1.00 87.62 278 ALA A O 1
ATOM 2149 N N . TYR A 1 279 ? 26.904 -0.727 18.285 1.00 91.19 279 TYR A N 1
ATOM 2150 C CA . TYR A 1 279 ? 26.403 0.436 17.555 1.00 91.19 279 TYR A CA 1
ATOM 2151 C C . TYR A 1 279 ? 26.659 1.739 18.322 1.00 91.19 279 TYR A C 1
ATOM 2153 O O . TYR A 1 279 ? 27.141 2.718 17.752 1.00 91.19 279 TYR A O 1
ATOM 2161 N N . TYR A 1 280 ? 26.393 1.747 19.631 1.00 91.25 280 TYR A N 1
ATOM 2162 C CA . TYR A 1 280 ? 26.660 2.903 20.486 1.00 91.25 280 TYR A CA 1
ATOM 2163 C C . TYR A 1 280 ? 28.150 3.250 20.553 1.00 91.25 280 TYR A C 1
ATOM 2165 O O . TYR A 1 280 ? 28.507 4.417 20.401 1.00 91.25 280 TYR A O 1
ATOM 2173 N N . ASP A 1 281 ? 29.023 2.254 20.708 1.00 89.50 281 ASP A N 1
ATOM 2174 C CA . ASP A 1 281 ? 30.472 2.472 20.736 1.00 89.50 281 ASP A CA 1
ATOM 2175 C C . ASP A 1 281 ? 30.969 3.073 19.408 1.00 89.50 281 ASP A C 1
ATOM 2177 O O . ASP A 1 281 ? 31.724 4.048 19.409 1.00 89.50 281 ASP A O 1
ATOM 2181 N N . ASN A 1 282 ? 30.472 2.574 18.271 1.00 88.25 282 ASN A N 1
ATOM 2182 C CA . ASN A 1 282 ? 30.802 3.106 16.947 1.00 88.25 282 ASN A CA 1
ATOM 2183 C C . ASN A 1 282 ? 30.270 4.540 16.751 1.00 88.25 282 ASN A C 1
ATOM 2185 O O . ASN A 1 282 ? 30.990 5.435 16.313 1.00 88.25 282 ASN A O 1
ATOM 2189 N N . LYS A 1 283 ? 29.036 4.813 17.186 1.00 88.00 283 LYS A N 1
ATOM 2190 C CA . LYS A 1 283 ? 28.456 6.164 17.187 1.00 88.00 283 LYS A CA 1
ATOM 2191 C C . LYS A 1 283 ? 29.281 7.142 18.031 1.00 88.00 283 LYS A C 1
ATOM 2193 O O . LYS A 1 283 ? 29.496 8.281 17.617 1.00 88.00 283 LYS A O 1
ATOM 2198 N N . MET A 1 284 ? 29.767 6.715 19.195 1.00 87.62 284 MET A N 1
ATOM 2199 C CA . MET A 1 284 ? 30.621 7.540 20.054 1.00 87.62 284 MET A CA 1
ATOM 2200 C C . MET A 1 284 ? 32.001 7.788 19.435 1.00 87.62 284 MET A C 1
ATOM 2202 O O . MET A 1 284 ? 32.524 8.898 19.558 1.00 87.62 284 MET A O 1
ATOM 2206 N N . LEU A 1 285 ? 32.567 6.806 18.727 1.00 88.25 285 LEU A N 1
ATOM 2207 C CA . LEU A 1 285 ? 33.794 6.981 17.945 1.00 88.25 285 LEU A CA 1
ATOM 2208 C C . LEU A 1 285 ? 33.599 8.003 16.818 1.00 88.25 285 LEU A C 1
ATOM 2210 O O . LEU A 1 285 ? 34.377 8.947 16.717 1.00 88.25 285 LEU A O 1
ATOM 2214 N N . LEU A 1 286 ? 32.511 7.903 16.055 1.00 86.31 286 LEU A N 1
ATOM 2215 C CA . LEU A 1 286 ? 32.196 8.846 14.975 1.00 86.31 286 LEU A CA 1
ATOM 2216 C C . LEU A 1 286 ? 31.949 10.278 15.478 1.00 86.31 286 LEU A C 1
ATOM 2218 O O . LEU A 1 286 ? 32.346 11.241 14.819 1.00 86.31 286 LEU A O 1
ATOM 2222 N N . LYS A 1 287 ? 31.347 10.436 16.665 1.00 84.31 287 LYS A N 1
ATOM 2223 C CA . LYS A 1 287 ? 31.233 11.741 17.340 1.00 84.31 287 LYS A CA 1
ATOM 2224 C C . LYS A 1 287 ? 32.592 12.288 17.767 1.00 84.31 287 LYS A C 1
ATOM 2226 O O . LYS A 1 287 ? 32.856 13.474 17.598 1.00 84.31 287 LYS A O 1
ATOM 2231 N N . LYS A 1 288 ? 33.473 11.431 18.292 1.00 82.25 288 LYS A N 1
ATOM 2232 C CA . LYS A 1 288 ? 34.846 11.811 18.662 1.00 82.25 288 LYS A CA 1
ATOM 2233 C C . LYS A 1 288 ? 35.673 12.230 17.442 1.00 82.25 288 LYS A C 1
ATOM 2235 O O . LYS A 1 288 ? 36.502 13.126 17.554 1.00 82.25 288 LYS A O 1
ATOM 2240 N N . GLU A 1 289 ? 35.422 11.616 16.292 1.00 85.19 289 GLU A N 1
ATOM 2241 C CA . GLU A 1 289 ? 36.036 11.956 15.003 1.00 85.19 289 GLU A CA 1
ATOM 2242 C C . GLU A 1 289 ? 35.403 13.184 14.323 1.00 85.19 289 GLU A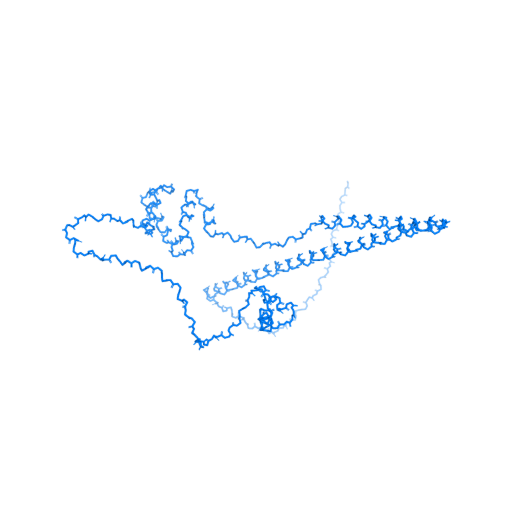 C 1
ATOM 2244 O O . GLU A 1 289 ? 35.860 13.596 13.259 1.00 85.19 289 GLU A O 1
ATOM 2249 N N . GLY A 1 290 ? 34.360 13.785 14.910 1.00 79.19 290 GLY A N 1
ATOM 2250 C CA . GLY A 1 290 ? 33.693 14.973 14.367 1.00 79.19 290 GLY A CA 1
ATOM 2251 C C . GLY A 1 290 ? 32.874 14.715 13.098 1.00 79.19 290 GLY A C 1
ATOM 2252 O O . GLY A 1 290 ? 32.521 15.658 12.394 1.00 79.19 290 GLY A O 1
ATOM 2253 N N . ARG A 1 291 ? 32.571 13.448 12.789 1.00 73.69 291 ARG A N 1
ATOM 2254 C CA . ARG A 1 291 ? 31.804 13.040 11.598 1.00 73.69 291 ARG A CA 1
ATOM 2255 C C . ARG A 1 291 ? 30.292 13.008 11.830 1.00 73.69 291 ARG A C 1
ATOM 2257 O O . ARG A 1 291 ? 29.534 12.924 10.870 1.00 73.69 291 ARG A O 1
ATOM 2264 N N . LEU A 1 292 ? 29.863 13.089 13.088 1.00 65.56 292 LEU A N 1
ATOM 2265 C CA . LEU A 1 292 ? 28.470 13.222 13.514 1.00 65.56 292 LEU A CA 1
ATOM 2266 C C . LEU A 1 292 ? 28.380 14.359 14.540 1.00 65.56 292 LEU A C 1
ATOM 2268 O O . LEU A 1 292 ? 29.158 14.364 15.497 1.00 65.56 292 LEU A O 1
ATOM 2272 N N . GLN A 1 293 ? 27.450 15.298 14.340 1.00 49.78 293 GLN A N 1
ATOM 2273 C CA . GLN A 1 293 ? 27.107 16.351 15.309 1.00 49.78 293 GLN A CA 1
ATOM 2274 C C . GLN A 1 293 ? 25.975 15.875 16.229 1.00 49.78 293 GLN A C 1
ATOM 2276 O O . GLN A 1 293 ? 24.997 15.296 15.709 1.00 49.78 293 GLN A O 1
#

Sequence (293 aa):
MSDTENKPEDDKIDPVEVVKAEDAPEKAQIDAIEPEEGIQELKLKLEQERMARIEAEKQAKMAYNTAAEAKNEVQDTNLQLVKNAIDTVKRNNDILKYSYSEALSVGDYAKAAEIQESLSMNSAKLMELERGRAHMENAPKIVPQEPARRSDPVEELASQLSPRSADWVRRNPQCVTDPRMYQKMVAAHNLAVADGLQPDTDEYFATIEDTLRLRSRAPVEQDDDAMSSAAKVTQRRYAPPAAPVSRGGNGTGSRSNGYILSPAEKEHAAAMGMSEKAYYDNKMLLKKEGRLQ

Mean predicted aligned error: 20.69 Å

Secondary structure (DSSP, 8-state):
-------PPP------------------------HHHHHHHHHHHHHHHHHHHHHHHHHHHHHHHHHHHHHHHHHHHHHHHHHHHHHHHHHHHHHHHHHHHHHHHHT-HHHHHHHHHHHHHHHHHHHHHHHHHHHHHTSPP-----------HHHHHHHHS-HHHHHHHHH-THHHHSHHHHHHHHHHHHHHHHTTPPTT-HHHHHHHHHHTT-S----------TTGGG------PPPPPPPP------------------HHHHHHHHHTT--HHHHHHHHHHHHHTTS--

Solvent-accessible surface area (backbone atoms only — not comparable to full-atom values): 18050 Å² total; per-residue (Å²): 133,82,91,82,89,84,87,89,83,90,82,85,83,80,84,82,83,82,78,86,76,92,74,79,80,70,80,76,74,77,70,78,62,51,73,68,58,48,51,51,52,50,50,51,52,51,50,50,52,50,50,52,50,53,48,51,52,51,49,51,51,50,54,49,33,52,53,27,52,53,51,42,52,51,52,53,51,53,48,49,54,46,51,53,50,45,52,51,52,50,53,50,45,53,52,45,53,52,55,32,55,51,24,59,74,75,65,38,60,69,62,25,51,54,41,51,50,52,47,53,53,50,50,54,51,43,54,51,45,53,51,51,45,54,50,57,74,69,49,85,72,61,76,57,81,71,75,77,76,78,66,53,69,50,57,54,54,26,71,76,45,55,75,63,51,18,54,51,39,69,75,41,46,61,43,62,77,35,70,71,42,30,53,50,49,55,51,34,50,55,48,41,46,72,74,68,44,57,86,86,36,71,70,39,52,50,52,38,32,56,74,69,60,67,60,76,78,69,83,72,83,73,76,87,63,96,73,64,84,84,69,74,74,76,78,77,74,79,75,77,82,79,75,86,80,88,68,92,73,98,70,95,67,88,70,78,88,71,87,84,74,56,74,70,54,46,51,50,17,55,75,68,75,42,54,64,67,57,45,51,54,51,53,52,49,36,40,73,70,67,78,46,133